Protein AF-A0A0C4Y4N2-F1 (afdb_monomer)

Solvent-accessible surface area (backbone atoms only — not comparable to full-atom values): 10720 Å² total; per-residue (Å²): 133,84,52,71,68,60,51,50,55,51,39,72,69,57,72,85,75,53,69,65,61,49,40,73,64,65,48,77,64,54,70,67,54,46,49,51,52,51,53,52,52,52,53,46,52,53,49,53,50,50,53,52,52,52,40,69,73,70,68,71,58,68,70,61,53,51,51,53,53,50,58,47,51,52,52,50,56,50,51,52,50,51,51,52,50,50,51,52,52,54,40,50,51,56,28,64,74,65,70,50,86,84,79,91,61,79,72,34,68,37,70,52,53,72,69,54,50,55,53,50,50,60,49,36,79,74,30,68,67,57,39,55,50,50,51,55,38,26,66,75,50,78,69,50,62,25,42,48,53,51,58,64,61,40,51,73,58,50,53,64,63,68,45,73,55,88,78,50,61,56,56,60,54,50,51,55,52,49,56,58,50,64,76,70,112

Foldseek 3Di:
DDAPVNLLVLLLLADADDLVRCCVQQPPQDPVRVCVVVVVVVVVVVVVVVVVVVCVPPPDDPVVVVVVVVVVVVVVVVVVVVVVVVSVVSNVVVCVSNVVPDDRDSQQQDFDDPVLVVLLVVVVVVDVSSVVSVVNNCVVVVRGDGNNNSVSSVSVVSVVNPPPDPVCVVVVVVVVVVVVVVVVD

pLDDT: mean 73.67, std 14.03, range [41.88, 93.88]

Structure (mmCIF, N/CA/C/O backbone):
data_AF-A0A0C4Y4N2-F1
#
_entry.id   AF-A0A0C4Y4N2-F1
#
loop_
_atom_site.group_PDB
_atom_site.id
_atom_site.type_symbol
_atom_site.label_atom_id
_atom_site.label_alt_id
_atom_site.label_comp_id
_atom_site.label_asym_id
_atom_site.label_entity_id
_atom_site.label_seq_id
_atom_site.pdbx_PDB_ins_code
_atom_site.Cartn_x
_atom_site.Cartn_y
_atom_site.Cartn_z
_atom_site.occupancy
_atom_site.B_iso_or_equiv
_atom_site.auth_seq_id
_atom_site.auth_comp_id
_atom_site.auth_asym_id
_at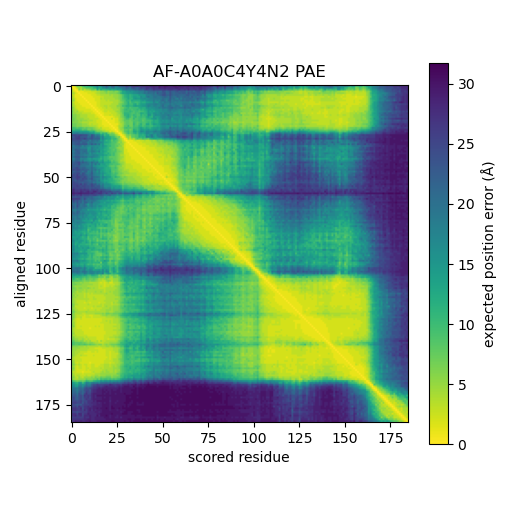om_site.auth_atom_id
_atom_site.pdbx_PDB_model_num
ATOM 1 N N . MET A 1 1 ? 6.246 10.643 23.028 1.00 53.09 1 MET A N 1
ATOM 2 C CA . MET A 1 1 ? 4.962 10.017 23.406 1.00 53.09 1 MET A CA 1
ATOM 3 C C . MET A 1 1 ? 3.895 10.739 22.598 1.00 53.09 1 MET A C 1
ATOM 5 O O . MET A 1 1 ? 3.868 11.959 22.678 1.00 53.09 1 MET A O 1
ATOM 9 N N . GLN A 1 2 ? 3.164 10.055 21.712 1.00 62.88 2 GLN A N 1
ATOM 10 C CA . GLN A 1 2 ? 2.082 10.703 20.953 1.00 62.88 2 GLN A CA 1
ATOM 11 C C . GLN A 1 2 ? 0.900 10.934 21.906 1.00 62.88 2 GLN A C 1
ATOM 13 O O . GLN A 1 2 ? 0.655 10.090 22.766 1.00 62.88 2 GLN A O 1
ATOM 18 N N . THR A 1 3 ? 0.218 12.075 21.812 1.00 78.31 3 THR A N 1
ATOM 19 C CA . THR A 1 3 ? -0.992 12.331 22.610 1.00 78.31 3 THR A CA 1
ATOM 20 C C . THR A 1 3 ? -2.201 11.656 21.961 1.00 78.31 3 THR A C 1
ATOM 22 O O . THR A 1 3 ? -2.218 11.454 20.747 1.00 78.31 3 THR A O 1
ATOM 25 N N . ILE A 1 4 ? -3.225 11.329 22.756 1.00 81.62 4 ILE A N 1
ATOM 26 C CA . ILE A 1 4 ? -4.481 10.734 22.259 1.00 81.62 4 ILE A CA 1
ATOM 27 C C . ILE A 1 4 ? -5.110 11.618 21.167 1.00 81.62 4 ILE A C 1
ATOM 29 O O . ILE A 1 4 ? -5.503 11.107 20.125 1.00 81.62 4 ILE A O 1
ATOM 33 N N . GLU A 1 5 ? -5.081 12.944 21.332 1.00 83.00 5 GLU A N 1
ATOM 34 C CA . GLU A 1 5 ? -5.559 13.893 20.313 1.00 83.00 5 GLU A CA 1
ATOM 35 C C . GLU A 1 5 ? -4.818 13.766 18.971 1.00 83.00 5 GLU A C 1
ATOM 37 O O . GLU A 1 5 ? -5.435 13.827 17.910 1.00 83.00 5 GLU A O 1
ATOM 42 N N . MET A 1 6 ? -3.494 13.555 18.982 1.00 83.12 6 MET A N 1
ATOM 43 C CA . MET A 1 6 ? -2.734 13.356 17.741 1.00 83.12 6 MET A CA 1
ATOM 44 C C . MET A 1 6 ? -3.120 12.053 17.036 1.00 83.12 6 MET A C 1
ATOM 46 O O . MET A 1 6 ? -3.135 12.009 15.804 1.00 83.12 6 MET A O 1
ATOM 50 N N . LEU A 1 7 ? -3.427 11.003 17.801 1.00 84.12 7 LEU A N 1
ATOM 51 C CA . LEU A 1 7 ? -3.904 9.733 17.256 1.00 84.12 7 LEU A CA 1
ATOM 52 C C . LEU A 1 7 ? -5.302 9.899 16.640 1.00 84.12 7 LEU A C 1
ATOM 54 O O . LEU A 1 7 ? -5.517 9.481 15.500 1.00 84.12 7 LEU A O 1
ATOM 58 N N . ASP A 1 8 ? -6.204 10.611 17.323 1.00 85.75 8 ASP A N 1
ATOM 59 C CA . ASP A 1 8 ? -7.566 10.880 16.844 1.00 85.75 8 ASP A CA 1
ATOM 60 C C . ASP A 1 8 ? -7.553 11.689 15.532 1.00 85.75 8 ASP A C 1
ATOM 62 O O . ASP A 1 8 ? -8.302 11.397 14.592 1.00 85.75 8 ASP A O 1
ATOM 66 N N . ILE A 1 9 ? -6.649 12.668 15.408 1.00 85.69 9 ILE A N 1
ATOM 67 C CA . ILE A 1 9 ? -6.447 13.430 14.163 1.00 85.69 9 ILE A CA 1
ATOM 68 C C . ILE A 1 9 ? -5.954 12.520 13.028 1.00 85.69 9 ILE A C 1
ATOM 70 O O . ILE A 1 9 ? -6.360 12.679 11.876 1.00 85.69 9 ILE A O 1
ATOM 74 N N . ARG A 1 10 ? -5.081 11.548 13.303 1.00 83.19 10 ARG A N 1
ATOM 75 C CA . ARG A 1 10 ? -4.604 10.623 12.261 1.00 83.19 10 ARG A CA 1
ATOM 76 C C . ARG A 1 10 ? -5.703 9.675 11.797 1.00 83.19 10 ARG 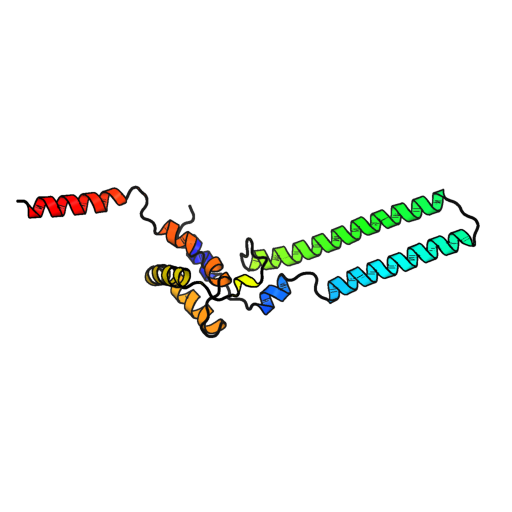A C 1
ATOM 78 O O . ARG A 1 10 ? -5.869 9.504 10.592 1.00 83.19 10 ARG A O 1
ATOM 85 N N . ILE A 1 11 ? -6.479 9.123 12.726 1.00 86.69 11 ILE A N 1
ATOM 86 C CA . ILE A 1 11 ? -7.604 8.231 12.417 1.00 86.69 11 ILE A CA 1
ATOM 87 C C . ILE A 1 11 ? -8.711 8.949 11.671 1.00 86.69 11 ILE A C 1
ATOM 89 O O . ILE A 1 11 ? -9.235 8.410 10.702 1.00 86.69 11 ILE A O 1
ATOM 93 N N . SER A 1 12 ? -9.079 10.160 12.083 1.00 85.50 12 SER A N 1
ATOM 94 C CA . SER A 1 12 ? -10.126 10.918 11.388 1.00 85.50 12 SER A CA 1
ATOM 95 C C . SER A 1 12 ? -9.770 11.159 9.916 1.00 85.50 12 SER A C 1
ATOM 97 O O . SER A 1 12 ? -10.647 11.058 9.056 1.00 85.50 12 SER A O 1
ATOM 99 N N . ASN A 1 13 ? -8.482 11.362 9.623 1.00 83.94 13 ASN A N 1
ATOM 100 C CA . ASN A 1 13 ? -7.950 11.509 8.268 1.00 83.94 13 ASN A CA 1
ATOM 101 C C . ASN A 1 13 ? -7.760 10.186 7.503 1.00 83.94 13 ASN A C 1
ATOM 103 O O . ASN A 1 13 ? -7.590 10.223 6.281 1.00 83.94 13 ASN A O 1
ATOM 107 N N . TYR A 1 14 ? -7.791 9.031 8.175 1.00 84.81 14 TYR A N 1
ATOM 108 C CA . TYR A 1 14 ? -7.726 7.731 7.509 1.00 84.81 14 TYR A CA 1
ATOM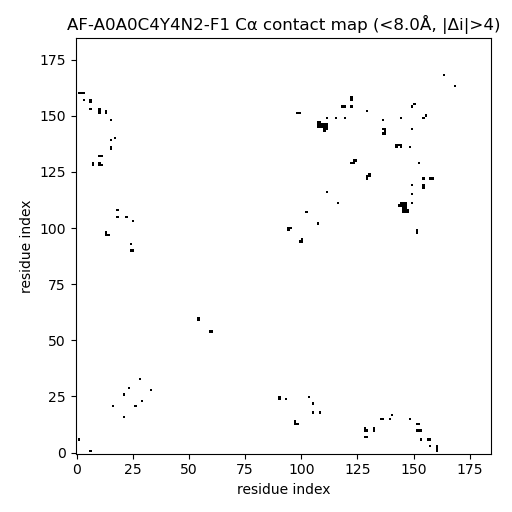 109 C C . TYR A 1 14 ? -8.975 7.510 6.648 1.00 84.81 14 TYR A C 1
ATOM 111 O O . TYR A 1 14 ? -10.111 7.690 7.105 1.00 84.81 14 TYR A O 1
ATOM 119 N N . LYS A 1 15 ? -8.749 7.096 5.397 1.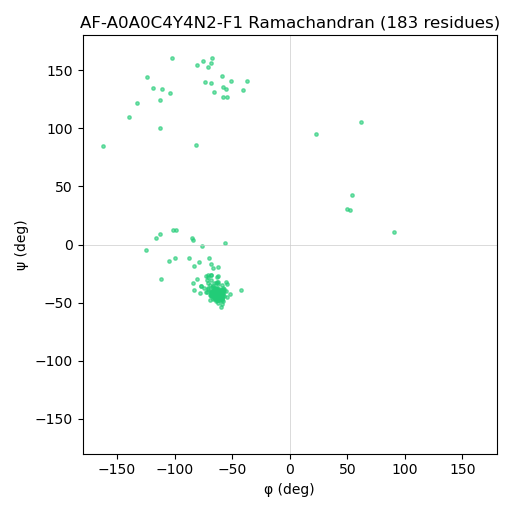00 85.88 15 LYS A N 1
ATOM 120 C CA . LYS A 1 15 ? -9.787 6.703 4.443 1.00 85.88 15 LYS A CA 1
ATOM 121 C C . LYS A 1 15 ? -9.663 5.206 4.158 1.00 85.88 15 LYS A C 1
ATOM 123 O O . LYS A 1 15 ? -8.590 4.786 3.722 1.00 85.88 15 LYS A O 1
ATOM 128 N N . PRO A 1 16 ? -10.723 4.404 4.356 1.00 86.75 16 PRO A N 1
ATOM 129 C CA . PRO A 1 16 ? -10.698 2.988 4.013 1.00 86.75 16 PRO A CA 1
ATOM 130 C C . PRO A 1 16 ? -10.370 2.788 2.528 1.00 86.75 16 PRO A C 1
ATOM 132 O O . PRO A 1 16 ? -10.918 3.473 1.665 1.00 86.75 16 PRO A O 1
ATOM 135 N N . ILE A 1 17 ? -9.477 1.843 2.223 1.00 85.06 17 ILE A N 1
ATOM 136 C CA . ILE A 1 17 ? -9.095 1.513 0.841 1.00 85.06 17 ILE A CA 1
ATOM 137 C C . ILE A 1 17 ? -9.306 0.032 0.537 1.00 85.06 17 ILE A C 1
ATOM 139 O O . ILE A 1 17 ? -9.086 -0.843 1.378 1.00 85.06 17 ILE A O 1
ATOM 143 N N . SER A 1 18 ? -9.711 -0.279 -0.691 1.00 84.62 18 SER A N 1
ATOM 144 C CA . SER A 1 18 ? -9.838 -1.666 -1.151 1.00 84.62 18 SER A CA 1
ATOM 145 C C . SER A 1 18 ? -8.472 -2.297 -1.443 1.00 84.62 18 SER A C 1
ATOM 147 O O . SER A 1 18 ? -7.486 -1.606 -1.719 1.00 84.62 18 SER A O 1
ATOM 149 N N . LYS A 1 19 ? -8.422 -3.636 -1.427 1.00 82.81 19 LYS A N 1
ATOM 150 C CA . LYS A 1 19 ? -7.225 -4.401 -1.807 1.00 82.81 19 LYS A CA 1
ATOM 151 C C . LYS A 1 19 ? -6.768 -4.054 -3.225 1.00 82.81 19 LYS A C 1
ATOM 153 O O . LYS A 1 19 ? -5.574 -3.906 -3.453 1.00 82.81 19 LYS A O 1
ATOM 158 N N . GLU A 1 20 ? -7.711 -3.880 -4.148 1.00 79.62 20 GLU A N 1
ATOM 159 C CA . GLU A 1 20 ? -7.445 -3.513 -5.542 1.00 79.62 20 GLU A CA 1
ATOM 160 C C . GLU A 1 20 ? -6.827 -2.116 -5.655 1.00 79.62 20 GLU A C 1
ATOM 162 O O . GLU A 1 20 ? -5.805 -1.949 -6.314 1.00 79.62 20 GLU A O 1
ATOM 167 N N . GLN A 1 21 ? -7.378 -1.119 -4.952 1.00 79.06 21 GLN A N 1
ATOM 168 C CA . GLN A 1 21 ? -6.809 0.234 -4.915 1.00 79.06 21 GLN A CA 1
ATOM 169 C C . GLN A 1 21 ? -5.387 0.224 -4.346 1.00 79.06 21 GLN A C 1
ATOM 1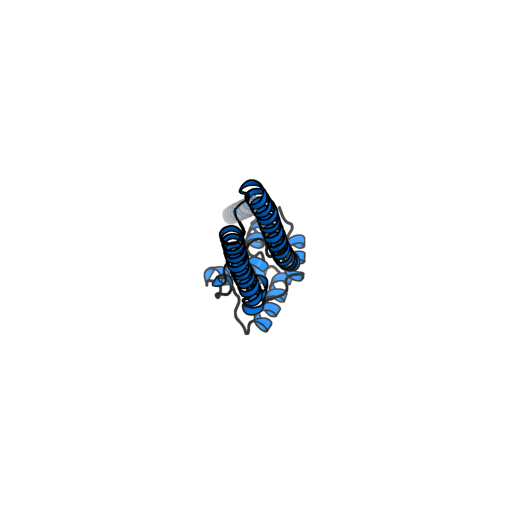71 O O . GLN A 1 21 ? -4.484 0.821 -4.931 1.00 79.06 21 GLN A O 1
ATOM 176 N N . TYR A 1 22 ? -5.161 -0.506 -3.252 1.00 77.50 22 TYR A N 1
ATOM 177 C CA . TYR A 1 22 ? -3.829 -0.664 -2.676 1.00 77.50 22 TYR A CA 1
ATOM 178 C C . TYR A 1 22 ? -2.868 -1.386 -3.632 1.00 77.50 22 TYR A C 1
ATOM 180 O O . TYR A 1 22 ? -1.748 -0.926 -3.831 1.00 77.50 22 TYR A O 1
ATOM 188 N N . GLN A 1 23 ? -3.297 -2.471 -4.281 1.00 73.69 23 GLN A N 1
ATOM 189 C CA . GLN A 1 23 ? -2.486 -3.186 -5.270 1.00 73.69 23 GLN A CA 1
ATOM 190 C C . GLN A 1 23 ? -2.176 -2.322 -6.492 1.00 73.69 23 GLN A C 1
ATOM 192 O O . GLN A 1 23 ? -1.043 -2.323 -6.950 1.00 73.69 23 GLN A O 1
ATOM 197 N N . SER A 1 24 ? -3.116 -1.535 -7.005 1.00 69.62 24 SER A N 1
ATOM 198 C CA . SER A 1 24 ? -2.842 -0.641 -8.139 1.00 69.62 24 SER A CA 1
ATOM 199 C C . SER A 1 24 ? -1.787 0.422 -7.802 1.00 69.62 24 SER A C 1
ATOM 201 O O . SER A 1 24 ? -0.964 0.795 -8.636 1.00 69.62 24 SER A O 1
ATOM 203 N N . ALA A 1 25 ? -1.764 0.878 -6.548 1.00 66.56 25 ALA A N 1
ATOM 204 C CA . ALA A 1 25 ? -0.809 1.871 -6.090 1.00 66.56 25 ALA A CA 1
ATOM 205 C C . ALA A 1 25 ? 0.544 1.270 -5.678 1.00 66.56 25 ALA A C 1
ATOM 207 O O . ALA A 1 25 ? 1.575 1.923 -5.847 1.00 66.56 25 ALA A O 1
ATOM 208 N N . PHE A 1 26 ? 0.542 0.049 -5.131 1.00 61.75 26 PHE A N 1
ATOM 209 C CA . PHE A 1 26 ? 1.699 -0.559 -4.473 1.00 61.75 26 PHE A CA 1
ATOM 210 C C . PHE A 1 26 ? 2.295 -1.756 -5.227 1.00 61.75 26 PHE A C 1
ATOM 212 O O . PHE A 1 26 ? 3.494 -2.010 -5.122 1.00 61.75 26 PHE A O 1
ATOM 219 N N . SER A 1 27 ? 1.493 -2.511 -5.983 1.00 55.72 27 SER A N 1
ATOM 220 C CA . SER A 1 27 ? 1.984 -3.686 -6.703 1.00 55.72 27 SER A CA 1
ATOM 221 C C . SER A 1 27 ? 2.930 -3.289 -7.837 1.00 55.72 27 SER A C 1
ATOM 223 O O . SER A 1 27 ? 2.760 -2.277 -8.521 1.00 55.72 27 SER A O 1
ATOM 225 N N . ASN A 1 28 ? 3.984 -4.101 -7.934 1.00 54.62 28 ASN A N 1
ATOM 226 C CA . ASN A 1 28 ? 5.109 -4.010 -8.850 1.00 54.62 28 ASN A CA 1
ATOM 227 C C . ASN A 1 28 ? 4.683 -3.613 -10.258 1.00 54.62 28 ASN A C 1
ATOM 229 O O . ASN A 1 28 ? 3.766 -4.227 -10.787 1.00 54.62 28 ASN A O 1
ATOM 233 N N . PHE A 1 29 ? 5.413 -2.643 -10.828 1.00 57.00 29 PHE A N 1
ATOM 234 C CA . PHE A 1 29 ? 5.451 -2.274 -12.245 1.00 57.00 29 PHE A CA 1
ATOM 235 C C . PHE A 1 29 ? 4.194 -2.704 -13.007 1.00 57.00 29 PHE A C 1
ATOM 237 O O . PHE A 1 29 ? 4.141 -3.845 -13.473 1.00 57.00 29 PHE A O 1
ATOM 244 N N . ASP A 1 30 ? 3.218 -1.793 -13.152 1.00 61.31 30 ASP A N 1
ATOM 245 C CA . ASP A 1 30 ? 2.051 -2.006 -14.021 1.00 61.31 30 ASP A CA 1
ATOM 246 C C . ASP A 1 30 ? 2.488 -2.767 -15.272 1.00 61.31 30 ASP A C 1
ATOM 248 O O . ASP A 1 30 ? 3.565 -2.480 -15.799 1.00 61.31 30 ASP A O 1
ATOM 252 N N . PHE A 1 31 ? 1.685 -3.714 -15.762 1.00 59.97 31 PHE A N 1
ATOM 253 C CA . PHE A 1 31 ? 1.998 -4.467 -16.983 1.00 59.97 31 PHE A CA 1
ATOM 254 C C . PHE A 1 31 ? 2.556 -3.551 -18.085 1.00 59.97 31 PHE A C 1
ATOM 256 O O . PHE A 1 31 ? 3.558 -3.873 -18.706 1.00 59.97 31 PHE A O 1
ATOM 263 N N . ILE A 1 32 ? 1.998 -2.343 -18.212 1.00 60.25 32 ILE A N 1
ATOM 264 C CA . ILE A 1 32 ? 2.471 -1.266 -19.088 1.00 60.25 32 ILE A CA 1
ATOM 265 C C . ILE A 1 32 ? 3.922 -0.854 -18.794 1.00 60.25 32 ILE A C 1
ATOM 267 O O . ILE A 1 32 ? 4.731 -0.779 -19.708 1.00 60.25 32 ILE A O 1
ATOM 271 N N . THR A 1 33 ? 4.283 -0.607 -17.536 1.00 67.25 33 THR A N 1
ATOM 272 C CA . THR A 1 33 ? 5.658 -0.270 -17.134 1.00 67.25 33 THR A CA 1
ATOM 273 C C . THR A 1 33 ? 6.617 -1.429 -17.402 1.00 67.25 33 THR A C 1
ATOM 275 O O . THR A 1 33 ? 7.705 -1.202 -17.922 1.00 67.25 33 THR A O 1
ATOM 278 N N . ASN A 1 34 ? 6.216 -2.671 -17.116 1.00 67.31 34 ASN A N 1
ATOM 279 C CA . ASN A 1 34 ? 7.021 -3.848 -17.448 1.00 67.31 34 ASN A CA 1
ATOM 280 C C . ASN A 1 34 ? 7.190 -4.014 -18.961 1.00 67.31 34 ASN A C 1
ATOM 282 O O . ASN A 1 34 ? 8.303 -4.259 -19.416 1.00 67.31 34 ASN A O 1
ATOM 286 N N . VAL A 1 35 ? 6.128 -3.824 -19.744 1.00 73.56 35 VAL A N 1
ATOM 287 C CA . VAL A 1 35 ? 6.169 -3.844 -21.210 1.00 73.56 35 VAL A CA 1
ATOM 288 C C . VAL A 1 35 ? 7.073 -2.736 -21.738 1.00 73.56 35 VAL A C 1
ATOM 290 O O . VAL A 1 35 ? 7.890 -3.008 -22.607 1.00 73.56 35 VAL A O 1
ATOM 293 N N . ILE A 1 36 ? 7.004 -1.522 -21.186 1.00 75.12 36 ILE A N 1
ATOM 294 C CA . ILE A 1 36 ? 7.897 -0.416 -21.557 1.00 75.12 36 ILE A CA 1
ATOM 295 C C . ILE A 1 36 ? 9.352 -0.785 -21.254 1.00 75.12 36 ILE A C 1
ATOM 297 O O . ILE A 1 36 ? 10.203 -0.612 -22.119 1.00 75.12 36 ILE A O 1
ATOM 301 N N . ILE A 1 37 ? 9.644 -1.336 -20.071 1.00 75.06 37 ILE A N 1
ATOM 302 C CA . ILE A 1 37 ? 10.999 -1.779 -19.705 1.00 75.06 37 ILE A CA 1
ATOM 303 C C . ILE A 1 37 ? 11.490 -2.869 -20.667 1.00 75.06 37 ILE A C 1
ATOM 305 O O . ILE A 1 37 ? 12.592 -2.759 -21.196 1.00 75.06 37 ILE A O 1
ATOM 309 N N . HIS A 1 38 ? 10.679 -3.893 -20.941 1.00 74.00 38 HIS A N 1
ATOM 310 C CA . HIS A 1 38 ? 11.057 -4.999 -21.825 1.00 74.00 38 HIS A CA 1
ATOM 311 C C . HIS A 1 38 ? 11.198 -4.553 -23.285 1.00 74.00 38 HIS A C 1
ATOM 313 O O . HIS A 1 38 ? 12.154 -4.950 -23.944 1.00 74.00 38 HIS A O 1
ATOM 319 N N . ALA A 1 39 ? 10.307 -3.695 -23.786 1.00 77.50 39 ALA A N 1
ATOM 320 C CA . ALA A 1 39 ? 10.405 -3.111 -25.122 1.00 77.50 39 ALA A CA 1
ATOM 321 C C . ALA A 1 39 ? 11.657 -2.235 -25.258 1.00 77.50 39 ALA A C 1
ATOM 323 O O . ALA A 1 39 ? 12.317 -2.255 -26.295 1.00 77.50 39 ALA A O 1
ATOM 324 N N . PHE A 1 40 ? 12.018 -1.510 -24.196 1.00 77.94 40 PHE A N 1
ATOM 325 C CA . PHE A 1 40 ? 13.246 -0.728 -24.151 1.00 77.94 40 PHE A CA 1
ATOM 326 C C . PHE A 1 40 ? 14.488 -1.628 -24.148 1.00 77.94 40 PHE A C 1
ATOM 328 O O . PHE A 1 40 ? 15.411 -1.382 -24.911 1.00 77.94 40 PHE A O 1
ATOM 335 N N . ILE A 1 41 ? 14.505 -2.712 -23.365 1.00 77.75 41 ILE A N 1
ATOM 336 C CA . ILE A 1 41 ? 15.592 -3.708 -23.389 1.00 77.75 41 ILE A CA 1
ATOM 337 C C . ILE A 1 41 ? 15.707 -4.359 -24.778 1.00 77.75 41 ILE A C 1
ATOM 339 O O . ILE A 1 41 ? 16.809 -4.494 -25.308 1.00 77.75 41 ILE A O 1
ATOM 343 N N . LEU A 1 42 ? 14.585 -4.729 -25.398 1.00 81.44 42 LEU A N 1
ATOM 344 C CA . LEU A 1 42 ? 14.564 -5.352 -26.722 1.00 81.44 42 LEU A CA 1
ATOM 345 C C . LEU A 1 42 ? 15.091 -4.401 -27.807 1.00 81.44 42 LEU A C 1
ATOM 347 O O . LEU A 1 42 ? 15.913 -4.805 -28.629 1.00 81.44 42 LEU A O 1
ATOM 351 N N . SER A 1 43 ? 14.671 -3.131 -27.793 1.00 78.25 43 SER A N 1
ATOM 352 C CA . SER A 1 43 ? 15.175 -2.133 -28.743 1.00 78.25 43 SER A CA 1
ATOM 353 C C . SER A 1 43 ? 16.683 -1.912 -28.589 1.00 78.25 43 SER A C 1
ATOM 355 O O . SER A 1 43 ? 17.375 -1.716 -29.586 1.00 78.25 43 SER A O 1
ATOM 357 N N . GLN A 1 44 ? 17.215 -2.043 -27.369 1.00 71.50 44 GLN A N 1
ATOM 358 C CA . GLN A 1 44 ? 18.651 -1.963 -27.097 1.00 71.50 44 GLN A CA 1
ATOM 359 C C . GLN A 1 44 ? 19.424 -3.147 -27.687 1.00 71.50 44 GLN A C 1
ATOM 361 O O . GLN A 1 44 ? 20.469 -2.938 -28.301 1.00 71.50 44 GLN A O 1
ATOM 366 N N . PHE A 1 45 ? 18.910 -4.376 -27.558 1.00 77.75 45 PHE A N 1
ATOM 367 C CA . PHE A 1 45 ? 19.521 -5.550 -28.195 1.00 77.75 45 PHE A CA 1
ATOM 368 C C . PHE A 1 45 ? 19.607 -5.383 -29.712 1.00 77.75 45 PHE A C 1
ATOM 370 O O . PHE A 1 45 ? 20.655 -5.650 -30.301 1.00 77.75 45 PHE A O 1
ATOM 377 N N . LEU A 1 46 ? 18.538 -4.876 -30.330 1.00 79.44 46 LEU A N 1
ATOM 378 C CA . LEU A 1 46 ? 18.508 -4.594 -31.763 1.00 79.44 46 LEU A CA 1
ATOM 379 C C . LEU A 1 46 ? 19.531 -3.519 -32.153 1.00 79.44 46 LEU A C 1
ATOM 381 O O . LEU A 1 46 ? 20.228 -3.677 -33.153 1.00 79.44 46 LEU A O 1
ATOM 385 N N . PHE A 1 47 ? 19.679 -2.462 -31.351 1.00 75.56 47 PHE A N 1
ATOM 386 C CA . PHE A 1 47 ? 20.633 -1.384 -31.624 1.00 75.56 47 PHE A CA 1
ATOM 387 C C . PHE A 1 47 ? 22.094 -1.836 -31.485 1.00 75.56 47 PHE A C 1
ATOM 389 O O . PHE A 1 47 ? 22.918 -1.516 -32.340 1.00 75.56 47 PHE A O 1
ATOM 396 N N . CYS A 1 48 ? 22.418 -2.623 -30.454 1.00 72.44 48 CYS A N 1
ATOM 397 C CA . CYS A 1 48 ? 23.748 -3.213 -30.277 1.00 72.44 48 CYS A CA 1
ATOM 398 C C . CYS A 1 48 ? 24.090 -4.191 -31.408 1.00 72.44 48 CYS A C 1
ATOM 400 O O . CYS A 1 48 ? 25.201 -4.158 -31.936 1.00 72.44 48 CYS A O 1
ATOM 402 N N . PHE A 1 49 ? 23.130 -5.031 -31.807 1.00 76.56 49 PHE A N 1
ATOM 403 C CA . PHE A 1 49 ? 23.298 -5.953 -32.928 1.00 76.56 49 PHE A CA 1
ATOM 404 C C . PHE A 1 49 ? 23.535 -5.198 -34.242 1.00 76.56 49 PHE A C 1
ATOM 406 O O . PHE A 1 49 ? 24.456 -5.527 -34.986 1.00 76.56 49 PHE A O 1
ATOM 413 N N . TYR A 1 50 ? 22.766 -4.134 -34.491 1.00 74.31 50 TYR A N 1
ATOM 414 C CA . TYR A 1 50 ? 22.931 -3.282 -35.668 1.00 74.31 50 TYR A CA 1
ATOM 415 C C . TYR A 1 50 ? 24.274 -2.538 -35.667 1.00 74.31 50 TYR A C 1
ATOM 417 O O . TYR A 1 50 ? 24.952 -2.485 -36.691 1.00 74.31 50 TYR A O 1
ATOM 425 N N . GLY A 1 51 ? 24.706 -2.027 -34.510 1.00 70.38 51 GLY A N 1
ATOM 426 C CA . GLY A 1 51 ? 26.026 -1.423 -34.341 1.00 70.38 51 GLY A CA 1
ATOM 427 C C . GLY A 1 51 ? 27.152 -2.407 -34.661 1.00 70.38 51 GLY A C 1
ATOM 428 O O . GLY A 1 51 ? 28.034 -2.090 -35.454 1.00 70.38 51 GLY A O 1
ATOM 429 N N . PHE A 1 52 ? 27.090 -3.630 -34.126 1.00 69.75 52 PHE A N 1
ATOM 430 C CA . PHE A 1 52 ? 28.064 -4.683 -34.427 1.00 69.75 52 PHE A CA 1
ATOM 431 C C . PHE A 1 52 ? 28.076 -5.056 -35.919 1.00 69.75 52 PHE A C 1
ATOM 433 O O . PHE A 1 52 ? 29.144 -5.129 -36.527 1.00 69.75 52 PHE A O 1
ATOM 440 N N . TYR A 1 53 ? 26.895 -5.219 -36.522 1.00 73.50 53 TYR A N 1
ATOM 441 C CA . TYR A 1 53 ? 26.730 -5.518 -37.946 1.00 73.50 53 TYR A CA 1
ATOM 442 C C . TYR A 1 53 ? 27.345 -4.439 -38.849 1.00 73.50 53 TYR A C 1
ATOM 444 O O . TYR A 1 53 ? 28.105 -4.753 -39.765 1.00 73.50 53 TYR A O 1
ATOM 452 N N . LEU A 1 54 ? 27.093 -3.158 -38.560 1.00 68.81 54 LEU A N 1
ATOM 453 C CA . LEU A 1 54 ? 27.694 -2.047 -39.304 1.00 68.81 54 LEU A CA 1
ATOM 454 C C . LEU A 1 54 ? 29.221 -2.041 -39.200 1.00 68.81 54 LEU A C 1
ATOM 456 O O . LEU A 1 54 ? 29.913 -1.765 -40.179 1.00 68.81 54 LEU A O 1
ATOM 460 N N . CYS A 1 55 ? 29.762 -2.378 -38.033 1.00 65.94 55 CYS A N 1
ATOM 461 C CA . CYS A 1 55 ? 31.206 -2.394 -37.840 1.00 65.94 55 CYS A CA 1
ATOM 462 C C . CYS A 1 55 ? 31.883 -3.561 -38.565 1.00 65.94 55 CYS A C 1
ATOM 464 O O . CYS A 1 55 ? 33.016 -3.415 -39.021 1.00 65.94 55 CYS A O 1
ATOM 466 N N . TRP A 1 56 ? 31.178 -4.684 -38.718 1.00 67.94 56 TRP A N 1
ATOM 467 C CA . TRP A 1 56 ? 31.622 -5.804 -39.545 1.00 67.94 56 TRP A CA 1
ATOM 468 C C . TRP A 1 56 ? 31.714 -5.424 -41.031 1.00 67.94 56 TRP A C 1
ATOM 470 O O . TRP A 1 56 ? 32.653 -5.828 -41.709 1.00 67.94 56 TRP A O 1
ATOM 480 N N . ILE A 1 57 ? 30.776 -4.614 -41.535 1.00 71.19 57 ILE A N 1
ATOM 481 C CA . ILE A 1 57 ? 30.710 -4.226 -42.956 1.00 71.19 57 ILE A CA 1
ATOM 482 C C . ILE A 1 57 ? 31.724 -3.136 -43.325 1.00 71.19 57 ILE A C 1
ATOM 484 O O . ILE A 1 57 ? 32.343 -3.211 -44.383 1.00 71.19 57 ILE A O 1
ATOM 488 N N . PHE A 1 58 ? 31.903 -2.115 -42.484 1.00 67.94 58 PHE A N 1
ATOM 489 C CA . PHE A 1 58 ? 32.597 -0.880 -42.885 1.00 67.94 58 PHE A CA 1
ATOM 490 C C . PHE A 1 58 ? 34.071 -0.774 -42.465 1.00 67.94 58 PHE A C 1
ATOM 492 O O . PHE A 1 58 ? 34.662 0.289 -42.621 1.00 67.94 58 PHE A O 1
ATOM 499 N N . SER A 1 59 ? 34.692 -1.864 -42.003 1.00 62.72 59 SER A N 1
ATOM 500 C CA . SER A 1 59 ? 36.086 -1.903 -41.519 1.00 62.72 59 SER A CA 1
ATOM 501 C C . SER A 1 59 ? 36.340 -1.001 -40.292 1.00 62.72 59 SER A C 1
ATOM 503 O O . SER A 1 59 ? 36.414 0.222 -40.338 1.00 62.72 59 SER A O 1
ATOM 505 N N . PHE A 1 60 ? 36.459 -1.678 -39.152 1.00 63.84 60 PHE A N 1
ATOM 506 C CA . PHE A 1 60 ? 36.354 -1.217 -37.764 1.00 63.84 60 PHE A CA 1
ATOM 507 C C . PHE A 1 60 ? 37.276 -0.055 -37.325 1.00 63.84 60 PHE A C 1
ATOM 509 O O . PHE A 1 60 ? 38.498 -0.144 -37.427 1.00 63.84 60 PHE A O 1
ATOM 516 N N . ASN A 1 61 ? 36.716 0.944 -36.624 1.00 69.81 61 ASN A N 1
ATOM 517 C CA . ASN A 1 61 ? 37.471 1.790 -35.688 1.00 69.81 61 ASN A CA 1
ATOM 518 C C . ASN A 1 61 ? 37.007 1.525 -34.246 1.00 69.81 61 ASN A C 1
ATOM 520 O O . ASN A 1 61 ? 35.987 2.044 -33.787 1.00 69.81 61 ASN A O 1
ATOM 524 N N . LEU A 1 62 ? 37.782 0.714 -33.518 1.00 68.25 62 LEU A N 1
ATOM 525 C CA . LEU A 1 62 ? 37.495 0.307 -32.135 1.00 68.25 62 LEU A CA 1
ATOM 526 C C . LEU A 1 62 ? 37.275 1.494 -31.184 1.00 68.25 62 LEU A C 1
ATOM 528 O O . LEU A 1 62 ? 36.447 1.398 -30.280 1.00 68.25 62 LEU A O 1
ATOM 532 N N . ARG A 1 63 ? 37.968 2.624 -31.392 1.00 72.69 63 ARG A N 1
ATOM 533 C CA . ARG A 1 63 ? 37.862 3.800 -30.511 1.00 72.69 63 ARG A CA 1
ATOM 534 C C . ARG A 1 63 ? 36.491 4.463 -30.606 1.00 72.69 63 ARG A C 1
ATOM 536 O O . ARG A 1 63 ? 35.927 4.842 -29.583 1.00 72.69 63 ARG A O 1
ATOM 543 N N . ILE A 1 64 ? 35.949 4.570 -31.818 1.00 71.00 64 ILE A N 1
ATOM 544 C CA . ILE A 1 64 ? 34.631 5.174 -32.059 1.00 71.00 64 ILE A CA 1
ATOM 545 C C . ILE A 1 64 ? 33.537 4.284 -31.458 1.00 71.00 64 ILE A C 1
ATOM 547 O O . ILE A 1 64 ? 32.657 4.783 -30.762 1.00 71.00 64 ILE A O 1
ATOM 551 N N . ASN A 1 65 ? 33.649 2.963 -31.615 1.00 68.62 65 ASN A N 1
ATOM 552 C CA . ASN A 1 65 ? 32.711 2.016 -31.008 1.00 68.62 65 ASN A CA 1
ATOM 553 C C . ASN A 1 65 ? 32.713 2.044 -29.483 1.00 68.62 65 ASN A C 1
ATOM 555 O O . ASN A 1 65 ? 31.652 1.983 -28.866 1.00 68.62 65 ASN A O 1
ATOM 559 N N . PHE A 1 66 ? 33.886 2.178 -28.867 1.00 73.06 66 PHE A N 1
ATOM 560 C CA . PHE A 1 66 ? 33.986 2.275 -27.414 1.00 73.06 66 PHE A CA 1
ATOM 561 C C . PHE A 1 66 ? 33.319 3.556 -26.887 1.00 73.06 66 PHE A C 1
ATOM 563 O O . PHE A 1 66 ? 32.592 3.524 -25.896 1.00 73.06 66 PHE A O 1
ATOM 570 N N . LEU A 1 67 ? 33.493 4.676 -27.595 1.00 76.31 67 LEU A N 1
ATOM 571 C CA . LEU A 1 67 ? 32.832 5.950 -27.294 1.00 76.31 67 LEU A CA 1
ATOM 572 C C . LEU A 1 67 ? 31.306 5.864 -27.423 1.00 76.31 67 LEU A C 1
ATOM 574 O O . LEU A 1 67 ? 30.588 6.340 -26.538 1.00 76.31 67 LEU A O 1
ATOM 578 N N . VAL A 1 68 ? 30.805 5.222 -28.481 1.00 71.94 68 VAL A N 1
ATOM 579 C CA . VAL A 1 68 ? 29.366 4.976 -28.673 1.00 71.94 68 VAL A CA 1
ATOM 580 C C . VAL A 1 68 ? 28.820 4.071 -27.562 1.00 71.94 68 VAL A C 1
ATOM 582 O O . VAL A 1 68 ? 27.792 4.385 -26.968 1.00 71.94 68 VAL A O 1
ATOM 585 N N . ALA A 1 69 ? 29.539 3.010 -27.189 1.00 71.62 69 ALA A N 1
ATOM 586 C CA . ALA A 1 69 ? 29.133 2.115 -26.106 1.00 71.62 69 ALA A CA 1
ATOM 587 C C . ALA A 1 69 ? 29.079 2.817 -24.732 1.00 71.62 69 ALA A C 1
ATOM 589 O O . ALA A 1 69 ? 28.135 2.604 -23.966 1.00 71.62 69 ALA A O 1
ATOM 590 N N . ILE A 1 70 ? 30.049 3.686 -24.415 1.00 77.00 70 ILE A N 1
ATOM 591 C CA . ILE A 1 70 ? 30.087 4.441 -23.147 1.00 77.00 70 ILE A CA 1
ATOM 592 C C . ILE A 1 70 ? 28.976 5.490 -23.081 1.00 77.00 70 ILE A C 1
ATOM 594 O O . ILE A 1 70 ? 28.276 5.594 -22.067 1.00 77.00 70 ILE A O 1
ATOM 598 N N . SER A 1 71 ? 28.815 6.284 -24.142 1.00 74.25 71 SER A N 1
ATOM 599 C CA . SER A 1 71 ? 27.772 7.316 -24.206 1.00 74.25 71 SER A CA 1
ATOM 600 C C . SER A 1 71 ? 26.383 6.688 -24.078 1.00 74.25 71 SER A C 1
ATOM 602 O O . SER A 1 71 ? 25.548 7.169 -23.311 1.00 74.25 71 SER A O 1
ATOM 604 N N . PHE A 1 72 ? 26.180 5.532 -24.703 1.00 69.94 72 PHE A N 1
ATOM 605 C CA . PHE A 1 72 ? 24.951 4.761 -24.588 1.00 69.94 72 PHE A CA 1
ATOM 606 C C . PHE A 1 72 ? 24.736 4.148 -23.194 1.00 69.94 72 PHE A C 1
ATOM 608 O O . PHE A 1 72 ? 23.656 4.299 -22.622 1.00 69.94 72 PHE A O 1
ATOM 615 N N . SER A 1 73 ? 25.771 3.553 -22.585 1.00 71.19 73 SER A N 1
ATOM 616 C CA . SER A 1 73 ? 25.716 3.031 -21.203 1.00 71.19 73 SER A CA 1
ATOM 617 C C . SER A 1 73 ? 25.346 4.123 -20.194 1.00 71.19 73 SER A C 1
ATOM 619 O O . SER A 1 73 ? 24.574 3.896 -19.261 1.00 71.19 73 SER A O 1
ATOM 621 N N . SER A 1 74 ? 25.841 5.342 -20.413 1.00 76.12 74 SER A N 1
ATOM 622 C CA . SER A 1 74 ? 25.533 6.504 -19.575 1.00 76.12 74 SER A CA 1
ATOM 623 C C . SER A 1 74 ? 24.063 6.923 -19.693 1.00 76.12 74 SER A C 1
ATOM 625 O O . SER A 1 74 ? 23.411 7.183 -18.679 1.00 76.12 74 SER A O 1
ATOM 627 N N . ILE A 1 75 ? 23.508 6.920 -20.912 1.00 77.19 75 ILE A N 1
ATOM 628 C CA . ILE A 1 75 ? 22.079 7.182 -21.158 1.00 77.19 75 ILE A CA 1
ATOM 629 C C . ILE A 1 75 ? 21.207 6.096 -20.510 1.00 77.19 75 ILE A C 1
ATOM 631 O O . ILE A 1 75 ? 20.172 6.414 -19.923 1.00 77.19 75 ILE A O 1
ATOM 635 N N . MET A 1 76 ? 21.642 4.834 -20.546 1.00 70.12 76 MET A N 1
ATOM 636 C CA . MET A 1 76 ? 20.994 3.684 -19.898 1.00 70.12 76 MET A CA 1
ATOM 637 C C . MET A 1 76 ? 20.891 3.871 -18.379 1.00 70.12 76 MET A C 1
ATOM 639 O O . MET A 1 76 ? 19.801 3.843 -17.807 1.00 70.12 76 MET A O 1
ATOM 643 N N . ILE A 1 77 ? 22.018 4.159 -17.721 1.00 77.12 77 ILE A N 1
ATOM 644 C CA . ILE A 1 77 ? 22.057 4.406 -16.273 1.00 77.12 77 ILE A CA 1
ATOM 645 C C . ILE A 1 77 ? 21.157 5.594 -15.909 1.00 77.12 77 ILE A C 1
ATOM 647 O O . ILE A 1 77 ? 20.445 5.554 -14.901 1.00 77.12 77 ILE A O 1
ATOM 651 N N . LEU A 1 78 ? 21.156 6.647 -16.733 1.00 79.25 78 LEU A N 1
ATOM 652 C CA . LEU A 1 78 ? 20.342 7.836 -16.505 1.00 79.25 78 LEU A CA 1
ATOM 653 C C . LEU A 1 78 ? 18.839 7.549 -16.636 1.00 79.25 78 LEU A C 1
ATOM 655 O O . LEU A 1 78 ? 18.067 7.941 -15.764 1.00 79.25 78 LEU A O 1
ATOM 659 N N . SER A 1 79 ? 18.420 6.844 -17.685 1.00 72.69 79 SER A N 1
ATOM 660 C CA . SER A 1 79 ? 17.008 6.525 -17.937 1.00 72.69 79 SER A CA 1
ATOM 661 C C . SER A 1 79 ? 16.443 5.551 -16.900 1.00 72.69 79 SER A C 1
ATOM 663 O O . SER A 1 79 ? 15.358 5.792 -16.366 1.00 72.69 79 SER A O 1
ATOM 665 N N . ILE A 1 80 ? 17.221 4.541 -16.498 1.00 75.88 80 ILE A N 1
ATOM 666 C CA . ILE A 1 80 ? 16.885 3.659 -15.372 1.00 75.88 80 ILE A CA 1
ATOM 667 C C . ILE A 1 80 ? 16.715 4.471 -14.080 1.00 75.88 80 ILE A C 1
ATOM 669 O O . ILE A 1 80 ? 15.712 4.324 -13.379 1.00 75.88 80 ILE A O 1
ATOM 673 N N . ARG A 1 81 ? 17.648 5.383 -13.771 1.00 77.62 81 ARG A N 1
ATOM 674 C CA . ARG A 1 81 ? 17.545 6.258 -12.589 1.00 77.62 81 ARG A CA 1
ATOM 675 C C . ARG A 1 81 ? 16.309 7.154 -12.623 1.00 77.62 81 ARG A C 1
ATOM 677 O O . ARG A 1 81 ? 15.672 7.331 -11.585 1.00 77.62 81 ARG A O 1
ATOM 684 N N . ILE A 1 82 ? 15.961 7.715 -13.780 1.00 76.69 82 ILE A N 1
ATOM 685 C CA . ILE A 1 82 ? 14.763 8.551 -13.943 1.00 76.69 82 ILE A CA 1
ATOM 686 C C . ILE A 1 82 ? 13.499 7.728 -13.687 1.00 76.69 82 ILE A C 1
ATOM 688 O O . ILE A 1 82 ? 12.632 8.177 -12.936 1.00 76.69 82 ILE A O 1
ATOM 692 N N . LEU A 1 83 ? 13.415 6.515 -14.238 1.00 74.56 83 LEU A N 1
ATOM 693 C CA . LEU A 1 83 ? 12.279 5.618 -14.034 1.00 74.56 83 LEU A CA 1
ATOM 694 C C . LEU A 1 83 ? 12.133 5.215 -12.561 1.00 74.56 83 LEU A C 1
ATOM 696 O O . LEU A 1 83 ? 11.053 5.367 -11.989 1.00 74.56 83 LEU A O 1
ATOM 700 N N . TYR A 1 84 ? 13.224 4.797 -11.912 1.00 73.06 84 TYR A N 1
ATOM 701 C CA . TYR A 1 84 ? 13.216 4.492 -10.479 1.00 73.06 84 TYR A CA 1
ATOM 702 C C . TYR A 1 84 ? 12.804 5.698 -9.634 1.00 73.06 84 TYR A C 1
ATOM 704 O O . TYR A 1 84 ? 12.005 5.559 -8.709 1.00 73.06 84 TYR A O 1
ATOM 712 N N . LYS A 1 85 ? 13.295 6.899 -9.962 1.00 77.31 85 LYS A N 1
ATOM 713 C CA . LYS A 1 85 ? 12.922 8.132 -9.258 1.00 77.31 85 LYS A CA 1
ATOM 714 C C . LYS A 1 85 ? 11.445 8.474 -9.455 1.00 77.31 85 LYS A C 1
ATOM 716 O O . LYS A 1 85 ? 10.793 8.903 -8.506 1.00 77.31 85 LYS A O 1
ATOM 721 N N . TYR A 1 86 ? 10.906 8.281 -10.657 1.00 74.31 86 TYR A N 1
ATOM 722 C CA . TYR A 1 86 ? 9.489 8.490 -10.946 1.00 74.31 86 TYR A CA 1
ATOM 723 C C . TYR A 1 86 ? 8.605 7.514 -10.161 1.00 74.31 86 TYR A C 1
ATOM 725 O O . TYR A 1 86 ? 7.678 7.950 -9.481 1.00 74.31 86 TYR A O 1
ATOM 733 N N . LEU A 1 87 ? 8.936 6.221 -10.178 1.00 68.00 87 LEU A N 1
ATOM 734 C CA . LEU A 1 87 ? 8.213 5.187 -9.433 1.00 68.00 87 LEU A CA 1
ATOM 735 C C . LEU A 1 87 ? 8.290 5.425 -7.922 1.00 68.00 87 LEU A C 1
ATOM 737 O O . LEU A 1 87 ? 7.269 5.425 -7.239 1.00 68.00 87 LEU A O 1
ATOM 741 N N . SER A 1 88 ? 9.478 5.743 -7.405 1.00 68.25 88 SER A N 1
ATOM 742 C CA . SER A 1 88 ? 9.674 6.118 -6.002 1.00 68.25 88 SER A CA 1
ATOM 743 C C . SER A 1 88 ? 8.849 7.354 -5.613 1.00 68.25 88 SER A C 1
ATOM 745 O O . SER A 1 88 ? 8.245 7.397 -4.539 1.00 68.25 88 SER A O 1
ATOM 747 N N . LYS A 1 89 ? 8.737 8.350 -6.500 1.00 72.38 89 LYS A N 1
ATOM 748 C CA . LYS A 1 89 ? 7.909 9.544 -6.278 1.00 72.38 89 LYS A CA 1
ATOM 749 C C . LYS A 1 89 ? 6.406 9.247 -6.346 1.00 72.38 89 LYS A C 1
ATOM 751 O O . LYS A 1 89 ? 5.647 9.823 -5.570 1.00 72.38 89 LYS A O 1
ATOM 756 N N . ARG A 1 90 ? 5.966 8.366 -7.251 1.00 67.19 90 ARG A N 1
ATOM 757 C CA . ARG A 1 90 ? 4.568 7.908 -7.352 1.00 67.19 90 ARG A CA 1
ATOM 758 C C . ARG A 1 90 ? 4.158 7.188 -6.071 1.00 67.19 90 ARG A C 1
ATOM 760 O O . ARG A 1 90 ? 3.167 7.563 -5.450 1.00 67.19 90 ARG A O 1
ATOM 767 N N . ASN A 1 91 ? 4.981 6.235 -5.646 1.00 66.31 91 ASN A N 1
ATOM 768 C CA . ASN A 1 91 ? 4.723 5.434 -4.460 1.00 66.31 91 ASN A CA 1
ATOM 769 C C . ASN A 1 91 ? 4.773 6.308 -3.203 1.00 66.31 91 ASN A C 1
ATOM 771 O O . ASN A 1 91 ? 3.837 6.276 -2.418 1.00 66.31 91 ASN A O 1
ATOM 775 N N . SER A 1 92 ? 5.775 7.182 -3.045 1.00 66.94 92 SER A N 1
ATOM 776 C CA . SER A 1 92 ? 5.847 8.067 -1.869 1.00 66.94 92 SER A CA 1
ATOM 777 C C . SER A 1 92 ? 4.686 9.059 -1.780 1.00 66.94 92 SER A C 1
ATOM 779 O O . SER A 1 92 ? 4.230 9.343 -0.681 1.00 66.94 92 SER A O 1
ATOM 781 N N . ARG A 1 93 ? 4.141 9.553 -2.902 1.00 67.75 93 ARG A N 1
ATOM 782 C CA . ARG A 1 93 ? 2.929 10.390 -2.877 1.00 67.75 93 ARG A CA 1
ATOM 783 C C . ARG A 1 93 ? 1.709 9.631 -2.372 1.00 67.75 93 ARG A C 1
ATOM 785 O O . ARG A 1 93 ? 1.017 10.160 -1.513 1.00 67.75 93 ARG A O 1
ATOM 792 N N . PHE A 1 94 ? 1.464 8.419 -2.869 1.00 65.50 94 PHE A N 1
ATOM 793 C CA . PHE A 1 94 ? 0.348 7.596 -2.396 1.00 65.50 94 PHE A CA 1
ATOM 794 C C . PHE A 1 94 ? 0.524 7.205 -0.922 1.00 65.50 94 PHE A C 1
ATOM 796 O O . PHE A 1 94 ? -0.406 7.339 -0.132 1.00 65.50 94 PHE A O 1
ATOM 803 N N . LEU A 1 95 ? 1.738 6.803 -0.535 1.00 64.50 95 LEU A N 1
ATOM 804 C CA . LEU A 1 95 ? 2.063 6.433 0.843 1.00 64.50 95 LEU A CA 1
ATOM 805 C C . LEU A 1 95 ? 1.912 7.609 1.807 1.00 64.50 95 LEU A C 1
ATOM 807 O O . LEU A 1 95 ? 1.293 7.452 2.854 1.00 64.50 95 LEU A O 1
ATOM 811 N N . ASN A 1 96 ? 2.383 8.798 1.426 1.00 65.56 96 ASN A N 1
ATOM 812 C CA . ASN A 1 96 ? 2.224 10.008 2.230 1.00 65.56 96 ASN A CA 1
ATOM 813 C C . ASN A 1 96 ? 0.765 10.484 2.285 1.00 65.56 96 ASN A C 1
ATOM 815 O O . ASN A 1 96 ? 0.336 10.993 3.312 1.00 65.56 96 ASN A O 1
ATOM 819 N N . GLN A 1 97 ? -0.009 10.323 1.206 1.00 63.38 97 GLN A N 1
ATOM 820 C CA . GLN A 1 97 ? -1.434 10.681 1.191 1.00 63.38 97 GLN A CA 1
ATOM 821 C C . GLN A 1 97 ? -2.286 9.773 2.081 1.00 63.38 97 GLN A C 1
ATOM 823 O O . GLN A 1 97 ? -3.341 10.200 2.536 1.00 63.38 97 GLN A O 1
ATOM 828 N N . GLN A 1 98 ? -1.841 8.538 2.314 1.00 63.31 98 GLN A N 1
ATOM 829 C CA . GLN A 1 98 ? -2.577 7.530 3.076 1.00 63.31 98 GLN A CA 1
ATOM 830 C C . GLN A 1 98 ? -1.903 7.180 4.417 1.00 63.31 98 GLN A C 1
ATOM 832 O O . GLN A 1 98 ? -2.319 6.227 5.061 1.00 63.31 98 GLN A O 1
ATOM 837 N N . ASN A 1 99 ? -0.862 7.919 4.839 1.00 61.91 99 ASN A N 1
ATOM 838 C CA . ASN A 1 99 ? -0.042 7.635 6.035 1.00 61.91 99 ASN A CA 1
ATOM 839 C C . ASN A 1 99 ? 0.464 6.178 6.130 1.00 61.91 99 ASN A C 1
ATOM 841 O O . ASN A 1 99 ? 0.677 5.626 7.213 1.00 61.91 99 ASN A O 1
ATOM 845 N N . LEU A 1 100 ? 0.689 5.540 4.984 1.00 62.44 100 LEU A N 1
ATOM 846 C CA . LEU A 1 100 ? 1.121 4.151 4.902 1.00 62.44 100 LEU A CA 1
ATOM 847 C C . LEU A 1 100 ? 2.629 4.088 5.112 1.00 62.44 100 LEU A C 1
ATOM 849 O O . LEU A 1 100 ? 3.402 4.121 4.160 1.00 62.44 100 LEU A O 1
ATOM 853 N N . ASN A 1 101 ? 3.051 4.024 6.375 1.00 51.81 101 ASN A N 1
ATOM 854 C CA . ASN A 1 101 ? 4.474 4.081 6.696 1.00 51.81 101 ASN A CA 1
ATOM 855 C C . ASN A 1 101 ? 5.250 2.867 6.168 1.00 51.81 101 ASN A C 1
ATOM 857 O O . ASN A 1 101 ? 6.337 3.055 5.642 1.00 51.81 101 ASN A O 1
ATOM 861 N N . PHE A 1 102 ? 4.716 1.646 6.232 1.00 51.00 102 PHE A N 1
ATOM 862 C CA . PHE A 1 102 ? 5.429 0.450 5.764 1.00 51.00 102 PHE A CA 1
ATOM 863 C C . PHE A 1 102 ? 4.452 -0.698 5.550 1.00 51.00 102 PHE A C 1
ATOM 865 O O . PHE A 1 102 ? 4.282 -1.525 6.436 1.00 51.00 102 PHE A O 1
ATOM 872 N N . LEU A 1 103 ? 3.805 -0.775 4.391 1.00 53.41 103 LEU A N 1
ATOM 873 C CA . LEU A 1 103 ? 3.029 -1.959 4.030 1.00 53.41 103 LEU A CA 1
ATOM 874 C C . LEU A 1 103 ? 3.404 -2.328 2.615 1.00 53.41 103 LEU A C 1
ATOM 876 O O . LEU A 1 103 ? 3.258 -1.490 1.732 1.00 53.41 103 LEU A O 1
ATOM 880 N N . SER A 1 104 ? 3.902 -3.549 2.418 1.00 54.56 104 SER A N 1
ATOM 881 C CA . SER A 1 104 ? 4.308 -4.057 1.105 1.00 54.56 104 SER A CA 1
ATOM 882 C C . SER A 1 104 ? 3.652 -5.368 0.698 1.00 54.56 104 SER A C 1
ATOM 884 O O . SER A 1 104 ? 3.850 -5.827 -0.427 1.00 54.56 104 SER A O 1
ATOM 886 N N . THR A 1 105 ? 2.860 -5.975 1.583 1.00 65.56 105 THR A N 1
ATOM 887 C CA . THR A 1 105 ? 2.295 -7.304 1.362 1.00 65.56 105 THR A CA 1
ATOM 888 C C . THR A 1 105 ? 0.773 -7.276 1.351 1.00 65.56 105 THR A C 1
ATOM 890 O O . THR A 1 105 ? 0.106 -6.704 2.207 1.00 65.56 105 THR A O 1
ATOM 893 N N . THR A 1 106 ? 0.181 -7.959 0.376 1.00 70.75 106 THR A N 1
ATOM 894 C CA . THR A 1 106 ? -1.279 -8.047 0.225 1.00 70.75 106 THR A CA 1
ATOM 895 C C . THR A 1 106 ? -1.952 -8.880 1.315 1.00 70.75 106 THR A C 1
ATOM 897 O O . THR A 1 106 ? -3.174 -8.851 1.426 1.00 70.75 106 THR A O 1
ATOM 900 N N . PHE A 1 107 ? -1.168 -9.608 2.116 1.00 76.31 107 PHE A N 1
ATOM 901 C CA . PHE A 1 107 ? -1.630 -10.389 3.268 1.00 76.31 107 PHE A CA 1
ATOM 902 C C . PHE A 1 107 ? -2.261 -9.530 4.366 1.00 76.31 107 PHE A C 1
ATOM 904 O O . PHE A 1 107 ? -3.027 -10.033 5.176 1.00 76.31 107 PHE A O 1
ATOM 911 N N . LEU A 1 108 ? -1.989 -8.227 4.371 1.00 78.50 108 LEU A N 1
ATOM 912 C CA . LEU A 1 108 ? -2.580 -7.294 5.325 1.00 78.50 108 LEU A CA 1
ATOM 913 C C . LEU A 1 108 ? -4.082 -7.086 5.101 1.00 78.50 108 LEU A C 1
ATOM 915 O O . LEU A 1 108 ? -4.770 -6.624 5.999 1.00 78.50 108 LEU A O 1
ATOM 919 N N . PHE A 1 109 ? -4.608 -7.458 3.934 1.00 84.94 109 PHE A N 1
ATOM 920 C CA . PHE A 1 109 ? -6.048 -7.437 3.667 1.00 84.94 109 PHE A CA 1
ATOM 921 C C . PHE A 1 109 ? -6.767 -8.702 4.145 1.00 84.94 109 PHE A C 1
ATOM 923 O O . PHE A 1 109 ? -7.953 -8.863 3.871 1.00 84.94 109 PHE A O 1
ATOM 930 N N . ASN A 1 110 ? -6.066 -9.604 4.832 1.00 88.06 110 ASN A N 1
ATOM 931 C CA . ASN A 1 110 ? -6.715 -10.693 5.542 1.00 88.06 110 ASN A CA 1
ATOM 932 C C . ASN A 1 110 ? -7.460 -10.139 6.758 1.00 88.06 110 ASN A C 1
ATOM 934 O O . ASN A 1 110 ? -7.085 -9.100 7.311 1.00 88.06 110 ASN A O 1
ATOM 938 N N . GLU A 1 111 ? -8.512 -10.846 7.154 1.00 89.75 111 GLU A N 1
ATOM 939 C CA . GLU A 1 111 ? -9.242 -10.554 8.380 1.00 89.75 111 GLU A CA 1
ATOM 940 C C . GLU A 1 111 ? -8.311 -10.627 9.599 1.00 89.75 111 GLU A C 1
ATOM 942 O O . GLU A 1 111 ? -7.366 -11.424 9.627 1.00 89.75 111 GLU A O 1
ATOM 947 N N . ILE A 1 112 ? -8.553 -9.756 10.579 1.00 90.25 112 ILE A N 1
ATOM 948 C CA . ILE A 1 112 ? -7.761 -9.723 11.810 1.00 90.25 112 ILE A CA 1
ATOM 949 C C . ILE A 1 112 ? -7.983 -10.963 12.673 1.00 90.25 112 ILE A C 1
ATOM 951 O O . ILE A 1 112 ? -9.013 -11.631 12.590 1.00 90.25 112 ILE A O 1
ATOM 955 N N . SER A 1 113 ? -7.003 -11.273 13.524 1.00 90.44 113 SER A N 1
ATOM 956 C CA . SER A 1 113 ? -7.130 -12.387 14.459 1.00 90.44 113 SER A CA 1
ATOM 957 C C . SER A 1 113 ? -8.192 -12.105 15.529 1.00 90.44 113 SER A C 1
ATOM 959 O O . SER A 1 113 ? -8.530 -10.955 15.815 1.00 90.44 113 SER A O 1
ATOM 961 N N . GLU A 1 114 ? -8.694 -13.155 16.179 1.00 89.44 114 GLU A N 1
ATOM 962 C CA . GLU A 1 114 ? -9.649 -13.019 17.287 1.00 89.44 114 GLU A CA 1
ATOM 963 C C . GLU A 1 114 ? -9.093 -12.151 18.434 1.00 89.44 114 GLU A C 1
ATOM 965 O O . GLU A 1 114 ? -9.802 -11.320 19.001 1.00 89.44 114 GLU A O 1
ATOM 970 N N . ILE A 1 115 ? -7.795 -12.277 18.727 1.00 88.88 115 ILE A N 1
ATOM 971 C CA . ILE A 1 115 ? -7.104 -11.481 19.753 1.00 88.88 115 ILE A CA 1
ATOM 972 C C . ILE A 1 115 ? -7.098 -9.993 19.375 1.00 88.88 115 ILE A C 1
ATOM 974 O O . ILE A 1 115 ? -7.346 -9.126 20.221 1.00 88.88 115 ILE A O 1
ATOM 978 N N . ASP A 1 116 ? -6.855 -9.686 18.101 1.00 88.69 116 ASP A N 1
ATOM 979 C CA . ASP A 1 116 ? -6.870 -8.311 17.600 1.00 88.69 116 ASP A CA 1
ATOM 980 C C . ASP A 1 116 ? -8.287 -7.723 17.637 1.00 88.69 116 ASP A C 1
ATOM 982 O O . ASP A 1 116 ? -8.455 -6.560 18.001 1.00 88.69 116 ASP A O 1
ATOM 986 N N . TYR A 1 117 ? -9.322 -8.523 17.354 1.00 89.50 117 TYR A N 1
ATOM 987 C CA . TYR A 1 117 ? -10.720 -8.108 17.519 1.00 89.50 117 TYR A CA 1
ATOM 988 C C . TYR A 1 117 ? -11.058 -7.758 18.972 1.00 89.50 117 TYR A C 1
ATOM 990 O O . TYR A 1 117 ? -11.689 -6.729 19.224 1.00 89.50 117 TYR A O 1
ATOM 998 N N . LEU A 1 118 ? -10.630 -8.579 19.937 1.00 88.12 118 LEU A N 1
ATOM 999 C CA . LEU A 1 118 ? -10.832 -8.294 21.363 1.00 88.12 118 LEU A CA 1
ATOM 1000 C C . LEU A 1 118 ? -10.139 -6.990 21.773 1.00 88.12 118 LEU A C 1
ATOM 1002 O O . LEU A 1 118 ? -10.722 -6.163 22.473 1.00 88.12 118 LEU A O 1
ATOM 1006 N N . THR A 1 119 ? -8.921 -6.784 21.279 1.00 87.56 119 THR A N 1
ATOM 1007 C CA . THR A 1 119 ? -8.140 -5.571 21.533 1.00 87.56 119 THR A CA 1
ATOM 1008 C C . THR A 1 119 ? -8.805 -4.333 20.932 1.00 87.56 119 THR A C 1
ATOM 1010 O O . THR A 1 119 ? -8.932 -3.296 21.583 1.00 87.56 119 THR A O 1
ATOM 1013 N N . LEU A 1 120 ? -9.269 -4.441 19.688 1.00 89.31 120 LEU A N 1
ATOM 1014 C CA . LEU A 1 120 ? -10.001 -3.384 19.004 1.00 89.31 120 LEU A CA 1
ATOM 1015 C C . LEU A 1 120 ? -11.271 -3.008 19.776 1.00 89.31 120 LEU A C 1
ATOM 1017 O O . LEU A 1 120 ? -11.553 -1.823 19.945 1.00 89.31 120 LEU A O 1
ATOM 1021 N N . LYS A 1 121 ? -12.008 -4.002 20.283 1.00 89.06 121 LYS A N 1
ATOM 1022 C CA . LYS A 1 121 ? -13.216 -3.786 21.082 1.00 89.06 121 LYS A CA 1
ATOM 1023 C C . LYS A 1 121 ? -12.934 -2.960 22.340 1.00 89.06 121 LYS A C 1
ATOM 1025 O O . LYS A 1 121 ? -13.647 -1.994 22.590 1.00 89.06 121 LYS A O 1
ATOM 1030 N N . GLU A 1 122 ? -11.868 -3.272 23.078 1.00 87.19 122 GLU A N 1
ATOM 1031 C CA . GLU A 1 122 ? -11.479 -2.506 24.273 1.00 87.19 122 GLU A CA 1
ATOM 1032 C C . GLU A 1 122 ? -11.205 -1.025 23.957 1.00 87.19 122 GLU A C 1
ATOM 1034 O O . GLU A 1 122 ? -11.583 -0.143 24.730 1.00 87.19 122 GLU A O 1
ATOM 1039 N N . ILE A 1 123 ? -10.567 -0.737 22.817 1.00 87.44 123 ILE A N 1
ATOM 1040 C CA . ILE A 1 123 ? -10.287 0.642 22.395 1.00 87.44 123 ILE A CA 1
ATOM 1041 C C . ILE A 1 123 ? -11.555 1.357 21.919 1.00 87.44 123 ILE A C 1
ATOM 1043 O O . ILE A 1 123 ? -11.757 2.518 22.272 1.00 87.44 123 ILE A O 1
ATOM 1047 N N . ILE A 1 124 ? -12.425 0.678 21.167 1.00 91.06 124 ILE A N 1
ATOM 1048 C CA . ILE A 1 124 ? -13.716 1.221 20.710 1.00 91.06 124 ILE A CA 1
ATOM 1049 C C . ILE A 1 124 ? -14.584 1.653 21.894 1.00 91.06 124 ILE A C 1
ATOM 1051 O O . ILE A 1 124 ? -15.197 2.719 21.845 1.00 91.06 124 ILE A O 1
ATOM 1055 N N . ASP A 1 125 ? -14.609 0.860 22.965 1.00 87.06 125 ASP A N 1
ATOM 1056 C CA . ASP A 1 125 ? -15.396 1.167 24.163 1.00 87.06 125 ASP A CA 1
ATOM 1057 C C . ASP A 1 125 ? -14.877 2.415 24.905 1.00 87.06 125 ASP A C 1
ATOM 1059 O O . ASP A 1 125 ? -15.615 3.042 25.667 1.00 87.06 125 ASP A O 1
ATOM 1063 N N . ARG A 1 126 ? -13.616 2.807 24.675 1.00 84.81 126 ARG A N 1
ATOM 1064 C CA . ARG A 1 126 ? -12.953 3.955 25.318 1.00 84.81 126 ARG A CA 1
ATOM 1065 C C . ARG A 1 126 ? -12.810 5.181 24.418 1.00 84.81 126 ARG A C 1
ATOM 1067 O O . ARG A 1 126 ? -12.492 6.255 24.928 1.00 84.81 126 ARG A O 1
ATOM 1074 N N . ASN A 1 127 ? -13.002 5.040 23.106 1.00 87.69 127 ASN A N 1
ATOM 1075 C CA . ASN A 1 127 ? -12.755 6.099 22.132 1.00 87.69 127 ASN A CA 1
ATOM 1076 C C . ASN A 1 127 ? -13.845 6.153 21.046 1.00 87.69 127 ASN A C 1
ATOM 1078 O O . ASN A 1 127 ? -13.912 5.306 20.150 1.00 87.69 127 ASN A O 1
ATOM 1082 N N . GLU A 1 128 ? -14.664 7.208 21.087 1.00 89.25 128 GLU A N 1
ATOM 1083 C CA . GLU A 1 128 ? -15.758 7.400 20.128 1.00 89.25 128 GLU A CA 1
ATOM 1084 C C . GLU A 1 128 ? -15.250 7.697 18.702 1.00 89.25 128 GLU A C 1
ATOM 1086 O O . GLU A 1 128 ? -15.874 7.274 17.731 1.00 89.25 128 GLU A O 1
ATOM 1091 N N . THR A 1 129 ? -14.089 8.343 18.542 1.00 90.44 129 THR A N 1
ATOM 1092 C CA . THR A 1 129 ? -13.475 8.606 17.225 1.00 90.44 129 THR A CA 1
ATOM 1093 C C . THR A 1 129 ? -13.122 7.302 16.515 1.00 90.44 129 THR A C 1
ATOM 1095 O O . THR A 1 129 ? -13.473 7.105 15.348 1.00 90.44 129 THR A O 1
ATOM 1098 N N . VAL A 1 130 ? -12.475 6.377 17.231 1.00 91.50 130 VAL A N 1
ATOM 1099 C CA . VAL A 1 130 ? -12.139 5.043 16.711 1.00 91.50 130 VAL A CA 1
ATOM 1100 C C . VAL A 1 130 ? -13.416 4.283 16.364 1.00 91.50 130 VAL A C 1
ATOM 1102 O O . VAL A 1 130 ? -13.516 3.710 15.281 1.00 91.50 130 VAL A O 1
ATOM 1105 N N . LYS A 1 131 ? -14.428 4.329 17.233 1.00 93.62 131 LYS A N 1
ATOM 1106 C CA . LYS A 1 131 ? -15.725 3.677 17.013 1.00 93.62 131 LYS A CA 1
ATOM 1107 C C . LYS A 1 131 ? -16.434 4.160 15.749 1.00 93.62 131 LYS A C 1
ATOM 1109 O O . LYS A 1 131 ? -16.935 3.338 14.981 1.00 93.62 131 LYS A O 1
ATOM 1114 N N . LEU A 1 132 ? -16.469 5.471 15.513 1.00 93.88 132 LEU A N 1
ATOM 1115 C CA . LEU A 1 132 ? -17.048 6.045 14.297 1.00 93.88 132 LEU A CA 1
ATOM 1116 C C . LEU A 1 132 ? -16.274 5.600 13.053 1.00 93.88 132 LEU A C 1
ATOM 1118 O O . LEU A 1 132 ? -16.886 5.167 12.077 1.00 93.88 132 LEU A O 1
ATOM 1122 N N . LYS A 1 133 ? -14.937 5.623 13.105 1.00 93.06 133 LYS A N 1
ATOM 1123 C CA . LYS A 1 133 ? -14.109 5.186 11.976 1.00 93.06 133 LYS A CA 1
ATOM 1124 C C . LYS A 1 133 ? -14.264 3.692 11.680 1.00 93.06 133 LYS A C 1
ATOM 1126 O O . LYS A 1 133 ? -14.306 3.294 10.522 1.00 93.06 133 LYS A O 1
ATOM 1131 N N . VAL A 1 134 ? -14.399 2.857 12.707 1.00 92.88 134 VAL A N 1
ATOM 1132 C CA . VAL A 1 134 ? -14.638 1.416 12.546 1.00 92.88 134 VAL A CA 1
ATOM 1133 C C . VAL A 1 134 ? -15.968 1.144 11.843 1.00 92.88 134 VAL A C 1
ATOM 1135 O O . VAL A 1 134 ? -16.014 0.286 10.965 1.00 92.88 134 VAL A O 1
ATOM 1138 N N . LYS A 1 135 ? -17.031 1.895 12.157 1.00 93.19 135 LYS A N 1
ATOM 1139 C CA . LYS A 1 135 ? -18.307 1.788 11.430 1.00 93.19 135 LYS A CA 1
ATOM 1140 C C . LYS A 1 135 ? -18.144 2.112 9.94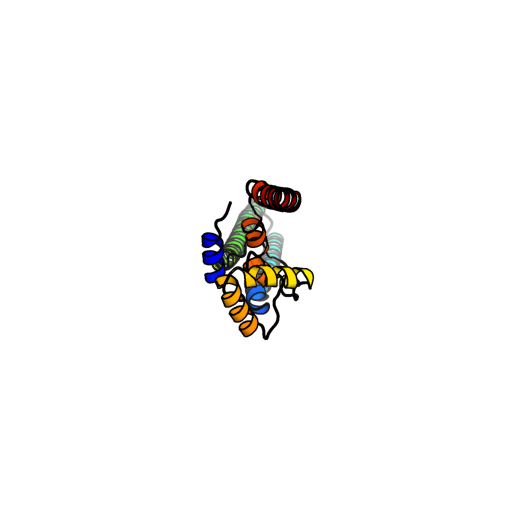4 1.00 93.19 135 LYS A C 1
ATOM 1142 O O . LYS A 1 135 ? -18.588 1.329 9.112 1.00 93.19 135 LYS A O 1
ATOM 1147 N N . GLU A 1 136 ? -17.438 3.197 9.622 1.00 93.06 136 GLU A N 1
ATOM 1148 C CA . GLU A 1 136 ? -17.130 3.583 8.235 1.00 93.06 136 GLU A CA 1
ATOM 1149 C C . GLU A 1 136 ? -16.388 2.460 7.482 1.00 93.06 136 GLU A C 1
ATOM 1151 O O . GLU A 1 136 ? -16.737 2.116 6.352 1.00 93.06 136 GLU A O 1
ATOM 1156 N N . ILE A 1 137 ? -15.394 1.832 8.122 1.00 91.75 137 ILE A N 1
ATOM 1157 C CA . ILE A 1 137 ? -14.642 0.704 7.547 1.00 91.75 137 ILE A CA 1
ATOM 1158 C C . ILE A 1 137 ? -15.556 -0.503 7.306 1.00 91.75 137 ILE A C 1
ATOM 1160 O O . ILE A 1 137 ? -15.505 -1.107 6.234 1.00 91.75 137 ILE A O 1
ATOM 1164 N N . MET A 1 138 ? -16.391 -0.854 8.286 1.00 90.75 138 MET A N 1
ATOM 1165 C CA . MET A 1 138 ? -17.312 -1.989 8.192 1.00 90.75 138 MET A CA 1
ATOM 1166 C C . MET A 1 138 ? -18.323 -1.811 7.056 1.00 90.75 138 MET A C 1
ATOM 1168 O O . MET A 1 138 ? -18.575 -2.759 6.312 1.00 90.75 138 MET A O 1
ATOM 1172 N N . GLU A 1 139 ? -18.865 -0.605 6.880 1.00 92.19 139 GLU A N 1
ATOM 1173 C CA . GLU A 1 139 ? -19.752 -0.275 5.760 1.00 92.19 139 GLU A CA 1
ATOM 1174 C C . GLU A 1 139 ? -19.026 -0.420 4.417 1.00 92.19 139 GLU A C 1
ATOM 1176 O O . GLU A 1 139 ? -19.534 -1.063 3.497 1.00 92.19 139 GLU A O 1
ATOM 1181 N N . PHE A 1 140 ? -17.795 0.093 4.324 1.00 90.88 140 PHE A N 1
ATOM 1182 C CA . PHE A 1 140 ? -16.983 0.009 3.111 1.00 90.88 140 PHE A CA 1
ATOM 1183 C C . PHE A 1 140 ? -16.589 -1.436 2.743 1.00 90.88 140 PHE A C 1
ATOM 1185 O O . PHE A 1 140 ? -16.564 -1.796 1.565 1.00 90.88 140 PHE A O 1
ATOM 1192 N N . ARG A 1 141 ? -16.291 -2.288 3.735 1.00 85.69 141 ARG A N 1
ATOM 1193 C CA . ARG A 1 141 ? -15.790 -3.666 3.544 1.00 85.69 141 ARG A CA 1
ATOM 1194 C C . ARG A 1 141 ? -16.840 -4.763 3.711 1.00 85.69 141 ARG A C 1
ATOM 1196 O O . ARG A 1 141 ? -16.480 -5.938 3.791 1.00 85.69 141 ARG A O 1
ATOM 1203 N N . LYS A 1 142 ? -18.127 -4.411 3.759 1.00 85.94 142 LYS A N 1
ATOM 1204 C CA . LYS A 1 142 ? -19.229 -5.371 3.966 1.00 85.94 142 LYS A CA 1
ATOM 1205 C C . LYS A 1 142 ? -19.038 -6.225 5.232 1.00 85.94 142 LYS A C 1
ATOM 1207 O O . LYS A 1 142 ? -19.269 -7.429 5.213 1.00 85.94 142 LYS A O 1
ATOM 1212 N N . GLY A 1 143 ? -18.607 -5.591 6.323 1.00 86.44 143 GLY A N 1
ATOM 1213 C CA . GLY A 1 143 ? -18.560 -6.191 7.659 1.00 86.44 143 GLY A CA 1
ATOM 1214 C C . GLY A 1 143 ? -17.258 -6.896 8.043 1.00 86.44 143 GLY A C 1
ATOM 1215 O O . GLY A 1 143 ? -17.239 -7.569 9.067 1.00 86.44 143 GLY A O 1
ATOM 1216 N N . THR A 1 144 ? -16.180 -6.752 7.268 1.00 88.62 144 THR A N 1
ATOM 1217 C CA . THR A 1 144 ? -14.869 -7.339 7.601 1.00 88.62 144 THR A CA 1
ATOM 1218 C C . THR A 1 144 ? -13.852 -6.258 7.955 1.00 88.62 144 THR A C 1
ATOM 1220 O O . THR A 1 144 ? -13.730 -5.267 7.237 1.00 88.62 144 THR A O 1
ATOM 1223 N N . ILE A 1 145 ? -13.099 -6.444 9.045 1.00 90.31 145 ILE A N 1
ATOM 1224 C CA . ILE A 1 145 ? -11.947 -5.596 9.389 1.00 90.31 145 ILE A CA 1
ATOM 1225 C C . ILE A 1 145 ? -10.674 -6.355 9.064 1.00 90.31 145 ILE A C 1
ATOM 1227 O O . ILE A 1 145 ? -10.497 -7.506 9.461 1.00 90.31 145 ILE A O 1
ATOM 1231 N N . THR A 1 146 ? -9.769 -5.695 8.351 1.00 90.88 146 THR A N 1
ATOM 1232 C CA . THR A 1 146 ? -8.513 -6.305 7.919 1.00 90.88 146 THR A CA 1
ATOM 1233 C C . THR A 1 146 ? -7.333 -5.865 8.780 1.00 90.88 146 THR A C 1
ATOM 1235 O O . THR A 1 146 ? -7.381 -4.822 9.438 1.00 90.88 146 THR A O 1
ATOM 1238 N N . CYS A 1 147 ? -6.239 -6.631 8.759 1.00 87.12 147 CYS A N 1
ATOM 1239 C CA . CYS A 1 147 ? -4.993 -6.271 9.454 1.00 87.12 147 CYS A CA 1
ATOM 1240 C C . CYS A 1 147 ? -4.473 -4.892 9.033 1.00 87.12 147 CYS A C 1
ATOM 1242 O O . CYS A 1 147 ? -3.900 -4.160 9.839 1.00 87.12 147 CYS A O 1
ATOM 1244 N N . PHE A 1 148 ? -4.714 -4.521 7.778 1.00 86.12 148 PHE A N 1
ATOM 1245 C CA . PHE A 1 148 ? -4.425 -3.210 7.230 1.00 86.12 148 PHE A CA 1
ATOM 1246 C C . PHE A 1 148 ? -5.166 -2.113 8.000 1.00 86.12 148 PHE A C 1
ATOM 1248 O O . PHE A 1 148 ? -4.545 -1.158 8.461 1.00 86.12 148 PHE A O 1
ATOM 1255 N N . ASP A 1 149 ? -6.479 -2.266 8.189 1.00 88.00 149 ASP A N 1
ATOM 1256 C CA . ASP A 1 149 ? -7.288 -1.287 8.917 1.00 88.00 149 ASP A CA 1
ATOM 1257 C C . ASP A 1 149 ? -6.859 -1.199 10.378 1.00 88.00 149 ASP A C 1
ATOM 1259 O O . ASP A 1 149 ? -6.696 -0.107 10.909 1.00 88.00 149 ASP A O 1
ATOM 1263 N N . PHE A 1 150 ? -6.609 -2.342 11.015 1.00 87.88 150 PHE A N 1
ATOM 1264 C CA . PHE A 1 150 ? -6.165 -2.398 12.406 1.00 87.88 150 PHE A CA 1
ATOM 1265 C C . PHE A 1 150 ? -4.864 -1.619 12.643 1.00 87.88 150 PHE A C 1
ATOM 1267 O O . PHE A 1 150 ? -4.724 -0.914 13.643 1.00 87.88 150 PHE A O 1
ATOM 1274 N N . GLN A 1 151 ? -3.926 -1.684 11.697 1.00 85.44 151 GLN A N 1
ATOM 1275 C CA . GLN A 1 151 ? -2.696 -0.899 11.754 1.00 85.44 151 GLN A CA 1
ATOM 1276 C C . GLN A 1 151 ? -2.937 0.589 11.488 1.00 85.44 151 GLN A C 1
ATOM 1278 O O . GLN A 1 151 ? -2.354 1.422 12.178 1.00 85.44 151 GLN A O 1
ATOM 1283 N N . GLN A 1 152 ? -3.798 0.935 10.527 1.00 85.88 152 GLN A N 1
ATOM 1284 C CA . GLN A 1 152 ? -4.142 2.332 10.230 1.00 85.88 152 GLN A CA 1
ATOM 1285 C C . GLN A 1 152 ? -4.944 3.004 11.349 1.00 85.88 152 GLN A C 1
ATOM 1287 O O . GLN A 1 152 ? -4.840 4.211 11.549 1.00 85.88 152 GLN A O 1
ATOM 1292 N N . LEU A 1 153 ? -5.683 2.218 12.130 1.00 88.06 153 LEU A N 1
ATOM 1293 C CA . LEU A 1 153 ? -6.357 2.668 13.342 1.00 88.06 153 LEU A CA 1
ATOM 1294 C C . LEU A 1 153 ? -5.404 2.850 14.534 1.00 88.06 153 LEU A C 1
ATOM 1296 O O . LEU A 1 153 ? -5.847 3.251 15.604 1.00 88.06 153 LEU A O 1
ATOM 1300 N N . LEU A 1 154 ? -4.105 2.563 14.383 1.00 85.38 154 LEU A N 1
ATOM 1301 C CA . LEU A 1 154 ? -3.081 2.777 15.414 1.00 85.38 154 LEU A CA 1
ATOM 1302 C C . LEU A 1 154 ? -3.439 2.135 16.771 1.00 85.38 154 LEU A C 1
ATOM 1304 O O . LEU A 1 154 ? -3.016 2.613 17.824 1.00 85.38 154 LEU A O 1
ATOM 1308 N N . ILE A 1 155 ? -4.194 1.028 16.763 1.00 86.44 155 ILE A N 1
ATOM 1309 C CA . ILE A 1 155 ? -4.712 0.363 17.973 1.00 86.44 155 ILE A CA 1
ATOM 1310 C C . ILE A 1 155 ? -3.608 0.066 19.010 1.00 86.44 155 ILE A C 1
ATOM 1312 O O . ILE A 1 155 ? -3.803 0.374 20.192 1.00 86.44 155 ILE A O 1
ATOM 1316 N N . PRO A 1 156 ? -2.407 -0.420 18.624 1.00 84.06 156 PRO A N 1
ATOM 1317 C CA . PRO A 1 156 ? -1.314 -0.617 19.578 1.00 84.06 156 PRO A CA 1
ATOM 1318 C C . PRO A 1 156 ? -0.802 0.678 20.232 1.00 84.06 156 PRO A C 1
ATOM 1320 O O . PRO A 1 156 ? -0.280 0.641 21.347 1.00 84.06 156 PRO A O 1
ATOM 1323 N N . GLU A 1 157 ? -0.908 1.825 19.557 1.00 84.81 157 GLU A N 1
ATOM 1324 C CA . GLU A 1 157 ? -0.482 3.126 20.089 1.00 84.81 157 GLU A CA 1
ATOM 1325 C C . GLU A 1 157 ? -1.506 3.675 21.091 1.00 84.81 157 GLU A C 1
ATOM 1327 O O . GLU A 1 157 ? -1.113 4.215 22.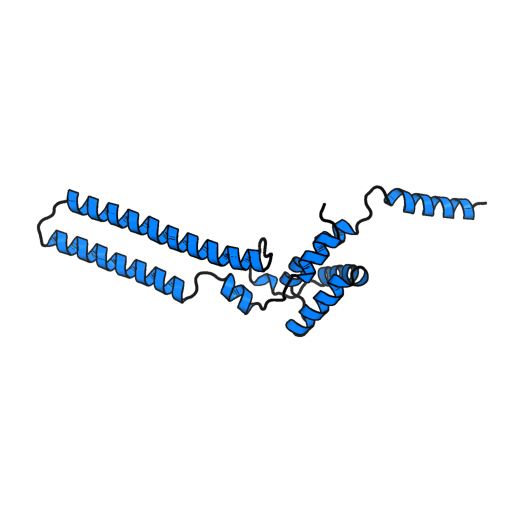129 1.00 84.81 157 GLU A O 1
ATOM 1332 N N . TYR A 1 158 ? -2.803 3.446 20.855 1.00 83.56 158 TYR A N 1
ATOM 1333 C CA . TYR A 1 158 ? -3.846 3.730 21.845 1.00 83.56 158 TYR A CA 1
ATOM 1334 C C . TYR A 1 158 ? -3.661 2.924 23.115 1.00 83.56 158 TYR A C 1
ATOM 1336 O O . TYR A 1 158 ? -3.667 3.500 24.199 1.00 83.56 158 TYR A O 1
ATOM 1344 N N . LEU A 1 159 ? -3.432 1.615 22.999 1.00 83.44 159 LEU A N 1
ATOM 1345 C CA . LEU A 1 159 ? -3.182 0.771 24.166 1.00 83.44 159 LEU A CA 1
ATOM 1346 C C . LEU A 1 159 ? -2.029 1.303 25.021 1.00 83.44 159 LEU A C 1
ATOM 1348 O O . LEU A 1 159 ? -2.171 1.413 26.234 1.00 83.44 159 LEU A O 1
ATOM 1352 N N . LYS A 1 160 ? -0.912 1.700 24.400 1.00 83.19 160 LYS A N 1
ATOM 1353 C CA . LYS A 1 160 ? 0.227 2.308 25.112 1.00 83.19 160 LYS A CA 1
ATOM 1354 C C . LYS A 1 160 ? -0.127 3.634 25.784 1.00 83.19 160 LYS A C 1
ATOM 1356 O O . LYS A 1 160 ? 0.456 3.965 26.809 1.00 83.19 160 LYS A O 1
ATOM 1361 N N . SER A 1 161 ? -1.048 4.392 25.198 1.00 80.44 161 SER A N 1
ATOM 1362 C CA . SER A 1 161 ? -1.479 5.696 25.710 1.00 80.44 161 SER A CA 1
ATOM 1363 C C . SER A 1 161 ? -2.501 5.564 26.845 1.00 80.44 161 SER A C 1
ATOM 1365 O O . SER A 1 161 ? -2.540 6.411 27.731 1.00 80.44 161 SER A O 1
ATOM 1367 N N . TYR A 1 162 ? -3.298 4.490 26.839 1.00 74.62 162 TYR A N 1
ATOM 1368 C CA . TYR A 1 162 ? -4.252 4.140 27.895 1.00 74.62 162 TYR A CA 1
ATOM 1369 C C . TYR A 1 162 ? -3.653 3.294 29.018 1.00 74.62 162 TYR A C 1
ATOM 1371 O O . TYR A 1 162 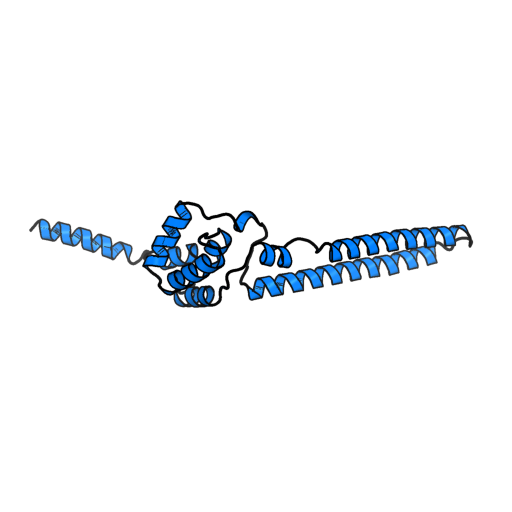? -4.305 3.118 30.049 1.00 74.62 162 TYR A O 1
ATOM 1379 N N . GLN A 1 163 ? -2.441 2.756 28.846 1.00 67.31 163 GLN A N 1
ATOM 1380 C CA . GLN A 1 163 ? -1.732 2.137 29.956 1.00 67.31 163 GLN A CA 1
ATOM 1381 C C . GLN A 1 163 ? -1.561 3.188 31.056 1.00 67.31 163 GLN A C 1
ATOM 1383 O O . GLN A 1 163 ? -1.056 4.280 30.773 1.00 67.31 163 GLN A O 1
ATOM 1388 N N . PRO A 1 164 ? -1.977 2.892 32.302 1.00 55.59 164 PRO A N 1
ATOM 1389 C CA . PRO A 1 164 ? -1.708 3.789 33.408 1.00 55.59 164 PRO A CA 1
ATOM 1390 C C . PRO A 1 164 ? -0.205 4.024 33.422 1.00 55.59 164 PRO A C 1
ATOM 1392 O O . PRO A 1 164 ? 0.582 3.072 33.395 1.00 55.59 164 PRO A O 1
ATOM 1395 N N . SER A 1 165 ? 0.201 5.293 33.417 1.00 47.47 165 SER A N 1
ATOM 1396 C CA . SER A 1 165 ? 1.602 5.619 33.627 1.00 47.47 165 SER A CA 1
ATOM 1397 C C . SER A 1 165 ? 2.040 4.875 34.893 1.00 47.47 165 SER A C 1
ATOM 1399 O O . SER A 1 165 ? 1.271 4.791 35.851 1.00 47.47 165 SER A O 1
ATOM 1401 N N . ASN A 1 166 ? 3.250 4.319 34.949 1.00 45.88 166 ASN A N 1
ATOM 1402 C CA . ASN A 1 166 ? 3.752 3.635 36.153 1.00 45.88 166 ASN A CA 1
ATOM 1403 C C . ASN A 1 166 ? 3.736 4.519 37.431 1.00 45.88 166 ASN A C 1
ATOM 1405 O O . ASN A 1 166 ? 4.136 4.058 38.496 1.00 45.88 166 ASN A O 1
ATOM 1409 N N . LYS A 1 167 ? 3.265 5.773 37.360 1.00 43.81 167 LYS A N 1
ATOM 1410 C CA . LYS A 1 167 ? 2.940 6.624 38.508 1.00 43.81 167 LYS A CA 1
ATOM 1411 C C . LYS A 1 167 ? 1.541 6.376 39.106 1.00 43.81 167 LYS A C 1
ATOM 1413 O O . LYS A 1 167 ? 1.355 6.681 40.278 1.00 43.81 167 LYS A O 1
ATOM 1418 N N . ASP A 1 168 ? 0.610 5.747 38.388 1.00 42.28 168 ASP A N 1
ATOM 1419 C CA . ASP A 1 168 ? -0.775 5.521 38.844 1.00 42.28 168 ASP A CA 1
ATOM 1420 C C . ASP A 1 168 ? -1.029 4.110 39.402 1.00 42.28 168 ASP A C 1
ATOM 1422 O O . ASP A 1 168 ? -2.026 3.871 40.089 1.00 42.28 168 ASP A O 1
ATOM 1426 N N . ILE A 1 169 ? -0.087 3.178 39.209 1.00 47.78 169 ILE A N 1
ATOM 1427 C CA . ILE A 1 169 ? -0.138 1.837 39.823 1.00 47.78 169 ILE A CA 1
ATOM 1428 C C . ILE A 1 169 ? -0.097 1.940 41.360 1.00 47.78 169 ILE A C 1
ATOM 1430 O O . ILE A 1 169 ? -0.708 1.130 42.064 1.00 47.78 169 ILE A O 1
ATOM 1434 N N . ASN A 1 170 ? 0.511 2.996 41.909 1.00 45.72 170 ASN A N 1
ATOM 1435 C CA . ASN A 1 170 ? 0.508 3.223 43.353 1.00 45.72 170 ASN A CA 1
ATOM 1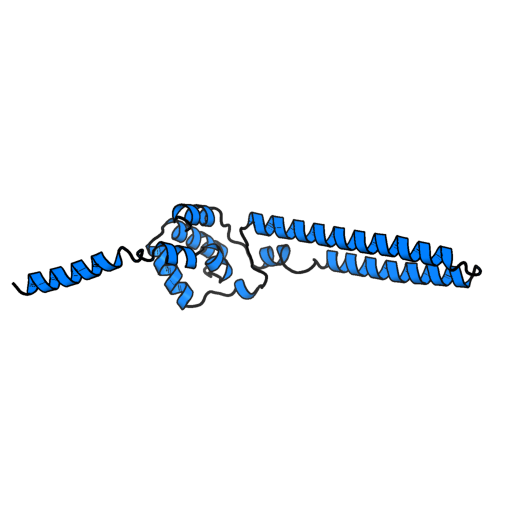436 C C . ASN A 1 170 ? -0.864 3.636 43.909 1.00 45.72 170 ASN A C 1
ATOM 1438 O O . ASN A 1 170 ? -1.171 3.286 45.043 1.00 45.72 170 ASN A O 1
ATOM 1442 N N . LEU A 1 171 ? -1.745 4.278 43.136 1.00 45.59 171 LEU A N 1
ATOM 1443 C CA . LEU A 1 171 ? -3.055 4.704 43.650 1.00 45.59 171 LEU A CA 1
ATOM 1444 C C . LEU A 1 171 ? -4.056 3.544 43.759 1.00 45.59 171 LEU A C 1
ATOM 1446 O O . LEU A 1 171 ? -4.801 3.474 44.737 1.00 45.59 171 LEU A O 1
ATOM 1450 N N . CYS A 1 172 ? -4.033 2.577 42.834 1.00 46.19 172 CYS A N 1
ATOM 1451 C CA . CYS A 1 172 ? -4.863 1.368 42.956 1.00 46.19 172 CYS A CA 1
ATOM 1452 C C . CYS A 1 172 ? -4.377 0.426 44.070 1.00 46.19 172 CYS A C 1
ATOM 1454 O O . CYS A 1 172 ? -5.196 -0.208 44.741 1.00 46.19 172 CYS A O 1
ATOM 1456 N N . THR A 1 173 ? -3.065 0.374 44.315 1.00 47.75 173 THR A N 1
ATOM 1457 C CA . THR A 1 173 ? -2.481 -0.441 45.393 1.00 47.75 173 THR A CA 1
ATOM 1458 C C . THR A 1 173 ? -2.725 0.195 46.768 1.00 47.75 173 THR A C 1
ATOM 1460 O O . THR A 1 173 ? -3.087 -0.504 47.715 1.00 47.75 173 THR A O 1
ATOM 1463 N N . ILE A 1 174 ? -2.667 1.530 46.869 1.00 51.06 174 ILE A N 1
ATOM 1464 C CA . ILE A 1 174 ? -3.039 2.267 48.087 1.00 51.06 174 ILE A CA 1
ATOM 1465 C C . ILE A 1 174 ? -4.544 2.138 48.369 1.00 51.06 174 ILE A C 1
ATOM 1467 O O . ILE A 1 174 ? -4.914 1.896 49.515 1.00 51.06 174 ILE A O 1
ATOM 1471 N N . LYS A 1 175 ? -5.424 2.187 47.354 1.00 45.09 175 LYS A N 1
ATOM 1472 C CA . LYS A 1 175 ? -6.878 2.018 47.553 1.00 45.09 175 LYS A CA 1
ATOM 1473 C C . LYS A 1 175 ? -7.252 0.597 48.004 1.00 45.09 175 LYS A C 1
ATOM 1475 O O . LYS A 1 175 ? -8.107 0.450 48.875 1.00 45.09 175 LYS A O 1
ATOM 1480 N N . LYS A 1 176 ? -6.580 -0.446 47.490 1.00 49.00 176 LYS A N 1
ATOM 1481 C CA . LYS A 1 176 ? -6.749 -1.832 47.978 1.00 49.00 176 LYS A CA 1
ATOM 1482 C C . LYS A 1 176 ? -6.255 -2.012 49.418 1.00 49.00 176 LYS A C 1
ATOM 1484 O O . LYS A 1 176 ? -6.941 -2.663 50.203 1.00 49.00 176 LYS A O 1
ATOM 1489 N N . ASN A 1 177 ? -5.134 -1.392 49.791 1.00 45.50 177 ASN A N 1
ATOM 1490 C CA . ASN A 1 177 ? -4.626 -1.467 51.162 1.00 45.50 177 ASN A CA 1
ATOM 1491 C C . ASN A 1 177 ? -5.493 -0.673 52.155 1.00 45.50 177 ASN A C 1
ATOM 1493 O O . ASN A 1 177 ? -5.746 -1.177 53.247 1.00 45.50 177 ASN A O 1
ATOM 1497 N N . PHE A 1 178 ? -6.036 0.488 51.767 1.00 42.62 178 PHE A N 1
ATOM 1498 C CA . PHE A 1 178 ? -6.943 1.279 52.613 1.00 42.62 178 PHE A CA 1
ATOM 1499 C C . PHE A 1 178 ? -8.282 0.569 52.865 1.00 42.62 178 PHE A C 1
ATOM 1501 O O . PHE A 1 178 ? -8.740 0.517 54.000 1.00 42.62 178 PHE A O 1
ATOM 1508 N N . ILE A 1 179 ? -8.878 -0.056 51.841 1.00 50.41 179 ILE A N 1
ATOM 1509 C CA . ILE A 1 179 ? -10.121 -0.837 51.995 1.00 50.41 179 ILE A CA 1
ATOM 1510 C C . ILE A 1 179 ? -9.885 -2.086 52.865 1.00 50.41 179 ILE A C 1
ATOM 1512 O O . ILE A 1 179 ? -10.756 -2.469 53.641 1.00 50.41 179 ILE A O 1
ATOM 1516 N N . SER A 1 180 ? -8.693 -2.693 52.808 1.00 45.59 180 SER A N 1
ATOM 1517 C CA . SER A 1 180 ? -8.344 -3.823 53.685 1.00 45.59 180 SER A CA 1
ATOM 1518 C C . SER A 1 180 ? -8.099 -3.426 55.149 1.00 45.59 180 SER A C 1
ATOM 1520 O O . SER A 1 180 ? -8.296 -4.251 56.038 1.00 45.59 180 SER A O 1
ATOM 1522 N N . LEU A 1 181 ? -7.682 -2.177 55.398 1.00 43.41 181 LEU A N 1
ATOM 1523 C CA . LEU A 1 181 ? -7.448 -1.638 56.741 1.00 43.41 181 LEU A CA 1
ATOM 1524 C C . LEU A 1 181 ? -8.744 -1.147 57.392 1.00 43.41 181 LEU A C 1
ATOM 1526 O O . LEU A 1 181 ? -8.951 -1.386 58.574 1.00 43.41 181 LEU A O 1
ATOM 1530 N N . VAL A 1 182 ? -9.636 -0.521 56.619 1.00 48.22 182 VAL A N 1
ATOM 1531 C CA . VAL A 1 182 ? -10.951 -0.058 57.100 1.00 48.22 182 VAL A CA 1
ATOM 1532 C C . VAL A 1 182 ? -11.903 -1.227 57.376 1.00 48.22 182 VAL A C 1
ATOM 1534 O O . VAL A 1 182 ? -12.740 -1.121 58.254 1.00 48.22 182 VAL A O 1
ATOM 1537 N N . ASN A 1 183 ? -11.735 -2.373 56.709 1.00 46.59 183 ASN A N 1
ATOM 1538 C CA . ASN A 1 183 ? -12.484 -3.598 57.027 1.00 46.59 183 ASN A CA 1
ATOM 1539 C C . ASN A 1 183 ? -11.866 -4.426 58.175 1.00 46.59 183 ASN A C 1
ATOM 1541 O O . ASN A 1 183 ? -12.326 -5.535 58.446 1.00 46.59 183 ASN A O 1
ATOM 1545 N N . LYS A 1 184 ? -10.795 -3.932 58.808 1.00 45.47 184 LYS A N 1
ATOM 1546 C CA . LYS A 1 184 ? -10.127 -4.563 59.958 1.00 45.47 184 LYS A CA 1
ATOM 1547 C C . LYS A 1 184 ? -10.189 -3.724 61.243 1.00 45.47 184 LYS A C 1
ATOM 1549 O O . LYS A 1 184 ? -9.586 -4.133 62.234 1.00 45.47 184 LYS A O 1
ATOM 1554 N N . VAL A 1 185 ? -10.911 -2.602 61.235 1.00 41.88 185 VAL A N 1
ATOM 1555 C CA . VAL A 1 185 ? -11.283 -1.804 62.419 1.00 41.88 185 VAL A CA 1
ATOM 1556 C C . VAL A 1 185 ? -12.799 -1.814 62.524 1.00 41.88 185 VAL A C 1
ATOM 1558 O O . VAL A 1 185 ? -13.295 -2.023 63.649 1.00 41.88 185 VAL A O 1
#

Mean predicted aligned error: 13.97 Å

Organism: Acinetobacter baumannii (NCBI:txid470)

Secondary structure (DSSP, 8-state):
---HHHHHHHHHH-----HHHHHHHHSSS-HHHHHHHHHHHHHHHHHHHHHHHHHHHS---HHHHHHHHHHHHHHHHHHHHHHHHHHHHHHHHHHHHTT-SS---GGGGSBPPHHHHHHHHHHHHH-HHHHHHHHHHHHHTTT--BHHHHHHTTHHHHHHHHSPPTTTHHHHHHHHHHHHHHTT-

Radius of gyration: 29.17 Å; Cα contacts (8 Å, |Δi|>4): 86; chains: 1; bounding box: 58×27×105 Å

Sequence (185 aa):
MQTIEMLDIRISNYKPISKEQYQSAFSNFDFITNVIIHAFILSQFLFCFYGFYLCWIFSFNLRINFLVAISFSSIMILSIRILYKYLSKRNSRFLNQQNLNFLSTTFLFNEISEIDYLTLKEIIDRNETVKLKVKEIMEFRKGTITCFDFQQLLIPEYLKSYQPSNKDINLCTIKKNFISLVNKV

Nearest PDB structures (foldseek):
  2g2d-assembly1_A  TM=2.692E-01  e=9.708E+00  Mycobacterium tuberculosis